Protein 3SQF (pdb70)

Radius of gyration: 16.83 Å; Cα contacts (8 Å, |Δi|>4): 414; chains: 2; bounding box: 29×46×34 Å

Sequence (189 aa):
KPSLTLWLDDKMFTGLINTGADVTIIKLEDWPPNWPITDTLTNLRGIGQSNNPKQSSKYLTWRDKENNSGLIKPFVIPNLPVNLWGRDLLSQMKIKPSLTLWLDDKMFTGLINTGADVTIIKLEDWPPNWPITDTLTNLRGIGQSNNPKQSSKYLTWRDKENNSGLIKPFVIPNLPVNLWGRDLLSQMK

Secondary structure (DSSP, 8-state):
--EEEEEETTEEEEEEE-TT-SS-EEEGGGS-TTS-EEE-----TT--GGG--EEESS-EEEE-TT--EEEE--EEETT-SS-EE-HHHHTTS--/--EEEEEETTEEEEEEE-TT-SS-EEEGGGS-TTS-EEE-----TT--GGG--EEESSPEEEE-TT--EEEE--EEETT-SSEEE-HHHHTT--

Foldseek 3Di:
DQKFWKDWAHRIFMFGEAAVFAAWEDEQVPDPPPFDWAFDPDDGPPDDCVQRKIKGPDWTWIAHPVRQIDTHIHIYTYPDPGIYDYCPPVVSDDD/DQKFWKDWAHRIFMFGEDAVFAAWEAEQVPDDVPQDWAFDPDDGPPDDCVQRKIKGPDWTWIAHPVRQIDTHIHIYTYPDPGTYHYCSPVVSDD

Structure (mmCIF, N/CA/C/O backbone):
data_3SQF
#
_entry.id   3SQF
#
_cell.length_a   26.76
_cell.length_b   86.62
_cell.length_c   39.31
_cell.angle_alpha   90.0
_cell.angle_beta   104.6
_cell.angle_gamma   90.0
#
_symmetry.space_group_name_H-M   'P 1 21 1'
#
loop_
_entity.id
_entity.type
_entity.pdbx_description
1 polymer Protease
2 water water
#
loop_
_atom_site.group_PDB
_atom_site.id
_atom_site.type_symbol
_atom_site.label_atom_id
_atom_site.label_alt_id
_atom_site.label_comp_id
_atom_site.label_asym_id
_atom_site.label_entity_id
_atom_site.label_seq_id
_atom_site.pdbx_PDB_ins_code
_atom_site.Cartn_x
_atom_site.Cartn_y
_atom_site.Cartn_z
_atom_site.occupancy
_atom_site.B_iso_or_equiv
_atom_site.auth_seq_id
_atom_site.auth_comp_id
_atom_site.auth_asym_id
_atom_site.auth_atom_id
_atom_site.pdbx_PDB_model_num
ATOM 1 N N . LYS A 1 9 ? 3.433 26.758 27.343 1.00 97.85 9 LYS A N 1
ATOM 2 C CA . LYS A 1 9 ? 4.282 26.672 26.161 1.00 101.98 9 LYS A CA 1
ATOM 3 C C . LYS A 1 9 ? 3.424 26.822 24.915 1.00 100.17 9 LYS A C 1
ATOM 4 O O . LYS A 1 9 ? 2.220 26.577 24.958 1.00 103.52 9 LYS A O 1
ATOM 10 N N . PRO A 1 10 ? 4.044 27.240 23.799 1.00 60.09 10 PRO A N 1
ATOM 11 C CA . PRO A 1 10 ? 3.381 27.486 22.502 1.00 47.48 10 PRO A CA 1
ATOM 12 C C . PRO A 1 10 ? 3.364 26.282 21.513 1.00 45.22 10 PRO A C 1
ATOM 13 O O . PRO A 1 10 ? 2.583 26.302 20.530 1.00 33.47 10 PRO A O 1
ATOM 17 N N . SER A 1 11 ? 4.206 25.280 21.779 1.00 32.20 11 SER A N 1
ATOM 18 C CA . SER A 1 11 ? 4.417 24.174 20.838 1.00 34.12 11 SER A CA 1
ATOM 19 C C . SER A 1 11 ? 4.183 22.829 21.536 1.00 27.21 11 SER A C 1
ATOM 20 O O . SER A 1 11 ? 4.221 22.738 22.773 1.00 27.09 11 SER A O 1
ATOM 23 N N . LEU A 1 12 ? 3.959 21.806 20.723 1.00 23.38 12 LEU A N 1
ATOM 24 C CA . LEU A 1 12 ? 3.522 20.507 21.207 1.00 23.30 12 LEU A CA 1
ATOM 25 C C . LEU A 1 12 ? 4.141 19.472 20.283 1.00 18.02 12 LEU A C 1
ATOM 26 O O . LEU A 1 12 ? 4.124 19.657 19.063 1.00 18.03 12 LEU A O 1
ATOM 31 N N . THR A 1 13 ? 4.718 18.427 20.859 1.00 17.35 13 THR A N 1
ATOM 32 C CA . THR A 1 13 ? 5.302 17.346 20.033 1.00 15.14 13 THR A CA 1
ATOM 33 C C . THR A 1 13 ? 4.462 16.095 20.270 1.00 17.39 13 THR A C 1
ATOM 34 O O . THR A 1 13 ? 4.111 15.792 21.412 1.00 18.69 13 THR A O 1
ATOM 38 N N . LEU A 1 14 ? 4.114 15.399 19.189 1.00 12.86 14 LEU A N 1
ATOM 39 C CA . LEU A 1 14 ? 3.208 14.247 19.290 1.00 15.69 14 LEU A CA 1
ATOM 40 C C . LEU A 1 14 ? 3.668 13.246 18.281 1.00 15.55 14 LEU A C 1
ATOM 41 O O . LEU A 1 14 ? 4.453 13.576 17.404 1.00 15.80 14 LEU A O 1
ATOM 46 N N . TRP A 1 15 ? 3.074 12.052 18.318 1.00 12.08 15 TRP A N 1
ATOM 47 C CA . TRP A 1 15 ? 3.314 11.092 17.263 1.00 15.23 15 TRP A CA 1
ATOM 48 C C . TRP A 1 15 ? 2.079 11.084 16.371 1.00 15.60 15 TRP A C 1
ATOM 49 O O . TRP A 1 15 ? 0.993 11.049 16.896 1.00 14.10 15 TRP A O 1
ATOM 60 N N . LEU A 1 16 ? 2.238 11.081 15.037 1.00 12.94 16 LEU A N 1
ATOM 61 C CA . LEU A 1 16 ? 1.139 10.786 14.110 1.00 12.99 16 LEU A CA 1
ATOM 62 C C . LEU A 1 16 ? 1.598 9.453 13.422 1.00 11.15 16 LEU A C 1
ATOM 63 O O . LEU A 1 16 ? 2.737 9.342 12.918 1.00 11.58 16 LEU A O 1
ATOM 68 N N . ASP A 1 17 ? 0.752 8.434 13.565 1.00 11.77 17 ASP A N 1
ATOM 69 C CA . ASP A 1 17 ? 1.193 7.035 13.240 1.00 10.00 17 ASP A CA 1
ATOM 70 C C . ASP A 1 17 ? 2.629 6.842 13.810 1.00 10.13 17 ASP A C 1
ATOM 71 O O . ASP A 1 17 ? 2.874 7.061 15.010 1.00 12.16 17 ASP A O 1
ATOM 76 N N . ASP A 1 18 ? 3.560 6.442 12.957 1.00 10.98 18 ASP A N 1
ATOM 77 C CA . ASP A 1 18 ? 4.927 6.098 13.459 1.00 9.78 18 ASP A CA 1
ATOM 78 C C . ASP A 1 18 ? 6.003 7.194 13.246 1.00 12.14 18 ASP A C 1
ATOM 79 O O . ASP A 1 18 ? 7.165 6.899 13.129 1.00 12.91 18 ASP A O 1
ATOM 84 N N . LYS A 1 19 ? 5.581 8.467 13.303 1.00 12.05 19 LYS A N 1
ATOM 85 C CA . LYS A 1 19 ? 6.559 9.564 13.161 1.00 9.56 19 LYS A CA 1
ATOM 86 C C . LYS A 1 19 ? 6.260 10.659 14.166 1.00 16.72 19 LYS A C 1
ATOM 87 O O . LYS A 1 19 ? 5.103 10.938 14.447 1.00 12.65 19 LYS A O 1
ATOM 97 N N . MET A 1 20 ? 7.304 11.285 14.717 1.00 11.88 20 MET A N 1
ATOM 98 C CA . MET A 1 20 ? 7.100 12.391 15.653 1.00 15.90 20 MET A CA 1
ATOM 99 C C . MET A 1 20 ? 7.045 13.702 14.861 1.00 13.44 20 MET A C 1
ATOM 100 O O . MET A 1 20 ? 7.707 13.848 13.776 1.00 13.67 20 MET A O 1
ATOM 105 N N . PHE A 1 21 ? 6.170 14.616 15.348 1.00 12.87 21 PHE A N 1
ATOM 106 C CA . PHE A 1 21 ? 5.963 15.901 14.751 1.00 17.07 21 PHE A CA 1
ATOM 107 C C . PHE A 1 21 ? 5.919 16.950 15.841 1.00 18.62 21 PHE A C 1
ATOM 108 O O . PHE A 1 21 ? 5.391 16.706 16.938 1.00 17.56 21 PHE A O 1
ATOM 116 N N . THR A 1 22 ? 6.454 18.129 15.521 1.00 15.92 22 THR A N 1
ATOM 117 C CA . THR A 1 22 ? 6.300 19.279 16.446 1.00 19.62 22 THR A CA 1
ATOM 118 C C . THR A 1 22 ? 5.540 20.341 15.755 1.00 17.37 22 THR A C 1
ATOM 119 O O . THR A 1 22 ? 5.682 20.485 14.533 1.00 18.28 22 THR A O 1
ATOM 123 N N . GLY A 1 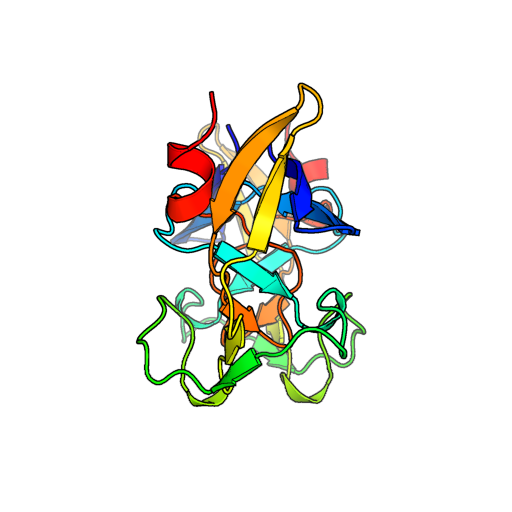23 ? 4.682 21.031 16.485 1.00 16.04 23 GLY A N 1
ATOM 124 C CA . GLY A 1 23 ? 3.857 22.080 15.843 1.00 14.18 23 GLY A CA 1
ATOM 125 C C . GLY A 1 23 ? 3.383 23.064 16.846 1.00 15.02 23 GLY A C 1
ATOM 126 O O . GLY A 1 23 ? 3.475 22.809 18.033 1.00 16.90 23 GLY A O 1
ATOM 127 N N . LEU A 1 24 ? 2.865 24.175 16.365 1.00 16.16 24 LEU A N 1
ATOM 128 C CA . LEU A 1 24 ? 2.312 25.193 17.257 1.00 20.90 24 LEU A CA 1
ATOM 129 C C . LEU A 1 24 ? 0.878 24.896 17.539 1.00 20.90 24 LEU A C 1
ATOM 130 O O . LEU A 1 24 ? 0.150 24.415 16.676 1.00 21.76 24 LEU A O 1
ATOM 135 N N . ILE A 1 25 ? 0.469 25.258 18.750 1.00 23.50 25 ILE A N 1
ATOM 136 C CA . ILE A 1 25 ? -0.891 25.086 19.175 1.00 16.42 25 ILE A CA 1
ATOM 137 C C . ILE A 1 25 ? -1.733 26.211 18.516 1.00 23.39 25 ILE A C 1
ATOM 138 O O . ILE A 1 25 ? -1.436 27.408 18.695 1.00 23.88 25 ILE A O 1
ATOM 143 N N . ASN A 1 26 ? -2.766 25.833 17.764 1.00 16.09 26 ASN A N 1
ATOM 144 C CA . ASN A 1 26 ? -3.517 26.774 16.896 1.00 17.50 26 ASN A CA 1
ATOM 145 C C . ASN A 1 26 ? -5.010 26.591 17.169 1.00 22.14 26 ASN A C 1
ATOM 146 O O . ASN A 1 26 ? -5.754 26.153 16.317 1.00 20.02 26 ASN A O 1
ATOM 151 N N . THR A 1 27 ? -5.424 26.892 18.405 1.00 25.44 27 THR A N 1
ATOM 152 C CA . THR A 1 27 ? -6.770 26.588 18.893 1.00 35.94 27 THR A CA 1
ATOM 153 C C . THR A 1 27 ? -7.879 27.386 18.172 1.00 31.99 27 THR A C 1
ATOM 154 O O . THR A 1 27 ? -9.056 27.047 18.266 1.00 30.85 27 THR A O 1
ATOM 158 N N . GLY A 1 28 ? -7.480 28.398 17.419 1.00 29.75 28 GLY A N 1
ATOM 159 C CA . GLY A 1 28 ? -8.403 29.189 16.613 1.00 27.54 28 GLY A CA 1
ATOM 160 C C . GLY A 1 28 ? -8.943 28.466 15.405 1.00 28.98 28 GLY A C 1
ATOM 161 O O . GLY A 1 28 ? -9.992 28.872 14.879 1.00 25.28 28 GLY A O 1
ATOM 162 N N . ALA A 1 29 ? -8.268 27.379 14.978 1.00 26.27 29 ALA A N 1
ATOM 163 C CA . ALA A 1 29 ? -8.610 26.666 13.757 1.00 24.49 29 ALA A CA 1
ATOM 164 C C . ALA A 1 29 ? -9.320 25.329 14.104 1.00 25.24 29 ALA A C 1
ATOM 165 O O . ALA A 1 29 ? -8.923 24.676 15.065 1.00 24.79 29 ALA A O 1
ATOM 167 N N . ASP A 1 30 ? -10.337 24.908 13.341 1.00 20.52 30 ASP A N 1
ATOM 168 C CA . ASP A 1 30 ? -10.954 23.600 13.636 1.00 23.44 30 ASP A CA 1
ATOM 169 C C . ASP A 1 30 ? -10.156 22.394 13.089 1.00 23.14 30 ASP A C 1
ATOM 170 O O . ASP A 1 30 ? -10.338 21.291 13.571 1.00 27.69 30 ASP A O 1
ATOM 175 N N . VAL A 1 31 ? -9.252 22.629 12.150 1.00 19.32 31 VAL A N 1
ATOM 176 C CA . VAL A 1 31 ? -8.485 21.544 11.524 1.00 20.24 31 VAL A CA 1
ATOM 177 C C . VAL A 1 31 ? -6.960 21.727 11.656 1.00 18.69 31 VAL A C 1
ATOM 178 O O . VAL A 1 31 ? -6.452 22.845 11.885 1.00 21.39 31 VAL A O 1
ATOM 182 N N . THR A 1 32 ? -6.249 20.607 11.621 1.00 18.05 32 THR A N 1
ATOM 183 C CA . THR A 1 32 ? -4.782 20.561 11.782 1.00 16.16 32 THR A CA 1
ATOM 184 C C . THR A 1 32 ? -4.111 20.605 10.425 1.00 18.06 32 THR A C 1
ATOM 185 O O . THR A 1 32 ? -4.680 20.086 9.465 1.00 18.78 32 THR A O 1
ATOM 189 N N . ILE A 1 33 ? -2.966 21.312 10.347 1.00 18.29 33 ILE A N 1
ATOM 190 C CA . ILE A 1 33 ? -2.178 21.463 9.132 1.00 25.06 33 ILE A CA 1
ATOM 191 C C . ILE A 1 33 ? -0.714 21.100 9.317 1.00 26.93 33 ILE A C 1
ATOM 192 O O . ILE A 1 33 ? 0.005 21.669 10.151 1.00 25.63 33 ILE A O 1
ATOM 197 N N . ILE A 1 34 ? -0.248 20.203 8.456 1.00 21.13 34 ILE A N 1
ATOM 198 C CA . ILE A 1 34 ? 1.128 19.753 8.472 1.00 26.30 34 ILE A CA 1
ATOM 199 C C . ILE A 1 34 ? 1.790 20.318 7.233 1.00 28.22 34 ILE A C 1
ATOM 200 O O . ILE A 1 34 ? 1.189 20.325 6.124 1.00 21.36 34 ILE A O 1
ATOM 205 N N . LYS A 1 35 ? 3.026 20.793 7.393 1.00 18.47 35 LYS A N 1
ATOM 206 C CA . LYS A 1 35 ? 3.709 21.348 6.247 1.00 24.17 35 LYS A CA 1
ATOM 207 C C . LYS A 1 35 ? 4.126 20.223 5.352 1.00 20.64 35 LYS A C 1
ATOM 208 O O . LYS A 1 35 ? 4.478 19.140 5.824 1.00 20.39 35 LYS A O 1
ATOM 214 N N . LEU A 1 36 ? 4.048 20.440 4.047 1.00 21.34 36 LEU A N 1
ATOM 215 C CA . LEU A 1 36 ? 4.411 19.382 3.097 1.00 29.77 36 LEU A CA 1
ATOM 216 C C . LEU A 1 36 ? 5.840 18.843 3.354 1.00 30.08 36 LEU A C 1
ATOM 217 O O . LEU A 1 36 ? 6.127 17.632 3.202 1.00 18.78 36 LEU A O 1
ATOM 222 N N . GLU A 1 37 ? 6.758 19.724 3.729 1.00 28.22 37 GLU A N 1
ATOM 223 C CA . GLU A 1 37 ? 8.128 19.302 3.961 1.00 29.35 37 GLU A CA 1
ATOM 224 C C . GLU A 1 37 ? 8.273 18.234 5.043 1.00 24.39 37 GLU A C 1
ATOM 225 O O . GLU A 1 37 ? 9.211 17.460 5.012 1.00 21.24 37 GLU A O 1
ATOM 231 N N . ASP A 1 38 ? 7.343 18.176 6.004 1.00 20.32 38 ASP A N 1
ATOM 232 C CA . ASP A 1 38 ? 7.426 17.196 7.058 1.00 18.30 38 ASP A CA 1
ATOM 233 C C . ASP A 1 38 ? 6.562 16.020 6.688 1.00 18.78 38 ASP A C 1
ATOM 234 O O . ASP A 1 38 ? 6.536 15.032 7.438 1.00 18.42 38 ASP A O 1
ATOM 239 N N . TRP A 1 39 ? 5.803 16.121 5.585 1.00 14.65 39 TRP A N 1
ATOM 240 C CA . TRP A 1 39 ? 4.870 14.995 5.331 1.00 13.75 39 TRP A CA 1
ATOM 241 C C . TRP A 1 39 ? 5.651 13.786 4.734 1.00 18.00 39 TRP A C 1
ATOM 242 O O . TRP A 1 39 ? 6.251 13.880 3.664 1.00 16.86 39 TRP A O 1
ATOM 253 N N . PRO A 1 40 ? 5.541 12.591 5.357 1.00 12.82 40 PRO A N 1
ATOM 254 C CA . PRO A 1 40 ? 6.276 11.480 4.723 1.00 14.38 40 PRO A CA 1
ATOM 255 C C . PRO A 1 40 ? 5.805 11.154 3.354 1.00 16.70 40 PRO A C 1
ATOM 256 O O . PRO A 1 40 ? 4.596 10.990 3.115 1.00 17.22 40 PRO A O 1
ATOM 260 N N . PRO A 1 41 ? 6.726 11.055 2.414 1.00 17.71 41 PRO A N 1
ATOM 261 C CA . PRO A 1 41 ? 6.261 10.946 1.017 1.00 22.18 41 PRO A CA 1
ATOM 262 C C . PRO A 1 41 ? 5.479 9.633 0.704 1.00 16.43 41 PRO A C 1
ATOM 263 O O . PRO A 1 41 ? 4.645 9.580 -0.195 1.00 22.71 41 PRO A O 1
ATOM 267 N N . ASN A 1 42 ? 5.718 8.596 1.484 1.00 14.71 42 ASN A N 1
ATOM 268 C CA . ASN A 1 42 ? 4.926 7.375 1.329 1.00 15.11 42 ASN A CA 1
ATOM 269 C C . ASN A 1 42 ? 3.546 7.390 1.913 1.00 17.32 42 ASN A C 1
ATOM 270 O O . ASN A 1 42 ? 2.879 6.359 1.862 1.00 19.83 42 ASN A O 1
ATOM 275 N N . TRP A 1 43 ? 3.131 8.484 2.567 1.00 16.32 43 TRP A N 1
ATOM 276 C CA . TRP A 1 43 ? 1.818 8.511 3.156 1.00 11.64 43 TRP A CA 1
ATOM 277 C C . TRP A 1 43 ? 0.845 9.134 2.168 1.00 16.79 43 TRP A C 1
ATOM 278 O O . TRP A 1 43 ? 1.124 10.223 1.632 1.00 16.43 43 TRP A O 1
ATOM 289 N N . PRO A 1 44 ? -0.311 8.489 1.973 1.00 12.96 44 PRO A N 1
ATOM 290 C CA . PRO A 1 44 ? -1.249 9.027 0.975 1.00 14.13 44 PRO A CA 1
ATOM 291 C C . PRO A 1 44 ? -1.918 10.371 1.364 1.00 14.44 44 PRO A C 1
ATOM 292 O O . PRO A 1 44 ? -2.360 10.582 2.525 1.00 13.80 44 PRO A O 1
ATOM 296 N N . ILE A 1 45 ? -1.953 11.275 0.382 1.00 15.26 45 ILE A N 1
ATOM 297 C CA . ILE A 1 45 ? -2.727 12.495 0.465 1.00 16.40 45 ILE A CA 1
ATOM 298 C C . ILE A 1 45 ? -3.610 12.612 -0.786 1.00 20.14 45 ILE A C 1
ATOM 299 O O . ILE A 1 45 ? -3.332 12.064 -1.858 1.00 23.88 45 ILE A O 1
ATOM 304 N N . THR A 1 46 ? -4.684 13.346 -0.638 1.00 14.46 46 THR A N 1
ATOM 305 C CA . THR A 1 46 ? -5.611 13.550 -1.730 1.00 22.25 46 THR A CA 1
ATOM 306 C C . THR A 1 46 ? -5.953 15.018 -1.847 1.00 29.34 46 THR A C 1
ATOM 307 O O . THR A 1 46 ? -6.170 15.669 -0.828 1.00 27.53 46 THR A O 1
ATOM 311 N N . ASP A 1 47 ? -6.080 15.516 -3.086 1.00 27.87 47 ASP A N 1
ATOM 312 C CA . ASP A 1 47 ? -6.420 16.932 -3.268 1.00 35.94 47 ASP A CA 1
ATOM 313 C C . ASP A 1 47 ? -7.757 17.147 -2.601 1.00 39.55 47 ASP A C 1
ATOM 314 O O . ASP A 1 47 ? -8.621 16.276 -2.656 1.00 33.46 47 ASP A O 1
ATOM 319 N N . THR A 1 48 ? -7.934 18.298 -1.953 1.00 32.02 48 THR A N 1
ATOM 320 C CA . THR A 1 48 ? -9.165 18.559 -1.249 1.00 37.32 48 THR A CA 1
ATOM 321 C C . THR A 1 48 ? -9.844 19.803 -1.836 1.00 45.18 48 THR A C 1
ATOM 322 O O . THR A 1 48 ? -9.184 20.779 -2.237 1.00 44.64 48 THR A O 1
ATOM 326 N N . LEU A 1 49 ? -11.163 19.743 -1.907 1.00 44.64 49 LEU A N 1
ATOM 327 C CA . LEU A 1 49 ? -11.935 20.896 -2.328 1.00 53.24 49 LEU A CA 1
ATOM 328 C C . LEU A 1 49 ? -12.436 21.621 -1.090 1.00 49.13 49 LEU A C 1
ATOM 329 O O . LEU A 1 49 ? -13.034 22.681 -1.198 1.00 45.84 49 LEU A O 1
ATOM 334 N N . THR A 1 50 ? -12.190 21.030 0.081 1.00 47.50 50 THR A N 1
ATOM 335 C CA . THR A 1 50 ? -12.514 21.677 1.352 1.00 42.14 50 THR A CA 1
ATOM 336 C C . THR A 1 50 ? -12.017 23.143 1.373 1.00 39.28 50 THR A C 1
ATOM 337 O O . THR A 1 50 ? -10.918 23.469 0.914 1.00 37.83 50 THR A O 1
ATOM 341 N N . ASN A 1 51 ? -12.837 24.028 1.913 1.00 36.61 51 ASN A N 1
ATOM 342 C CA . ASN A 1 51 ? -12.453 25.426 1.977 1.00 39.13 51 ASN A CA 1
ATOM 343 C C . ASN A 1 51 ? -11.790 25.679 3.296 1.00 35.16 51 ASN A C 1
ATOM 344 O O . ASN A 1 51 ? -12.482 25.809 4.297 1.00 32.94 51 ASN A O 1
ATOM 349 N N . LEU A 1 52 ? -10.460 25.751 3.292 1.00 37.40 52 LEU A N 1
ATOM 350 C CA . LEU A 1 52 ? -9.687 25.966 4.511 1.00 32.73 52 LEU A CA 1
ATOM 351 C C . LEU A 1 52 ? -9.644 27.444 4.772 1.00 37.18 52 LEU A C 1
ATOM 352 O O . LEU A 1 52 ? -9.615 28.229 3.824 1.00 37.05 52 LEU A O 1
ATOM 357 N N . ARG A 1 53 ? -9.638 27.821 6.036 1.00 33.04 53 ARG A N 1
ATOM 358 C CA . ARG A 1 53 ? -9.523 29.224 6.378 1.00 41.43 53 ARG A CA 1
ATOM 359 C C . ARG A 1 53 ? -8.140 29.724 5.949 1.00 40.37 53 ARG A C 1
ATOM 360 O O . ARG A 1 53 ? -7.114 29.091 6.279 1.00 33.74 53 ARG A O 1
ATOM 368 N N . GLY A 1 54 ? -8.121 30.825 5.185 1.00 31.43 54 GLY A N 1
ATOM 369 C CA . GLY A 1 54 ? -6.888 31.509 4.818 1.00 36.30 54 GLY A CA 1
ATOM 370 C C . GLY A 1 54 ? -6.052 30.817 3.745 1.00 37.94 54 GLY A C 1
ATOM 371 O O . GLY A 1 54 ? -4.952 31.259 3.410 1.00 39.05 54 GLY A O 1
ATOM 372 N N . ILE A 1 55 ? -6.582 29.735 3.191 1.00 31.93 55 ILE A N 1
ATOM 373 C CA . ILE A 1 55 ? -5.828 28.933 2.186 1.00 43.52 55 ILE A CA 1
ATOM 374 C C . ILE A 1 55 ? -6.630 28.848 0.879 1.00 52.04 55 ILE A C 1
ATOM 375 O O . ILE A 1 55 ? -7.809 28.510 0.888 1.00 47.95 55 ILE A O 1
ATOM 380 N N . GLY A 1 56 ? -5.987 29.193 -0.234 1.00 56.30 56 GLY A N 1
ATOM 381 C CA . GLY A 1 56 ? -6.683 29.347 -1.497 1.00 48.42 56 GLY A CA 1
ATOM 382 C C . GLY A 1 56 ? -6.568 28.078 -2.311 1.00 47.47 56 GLY A C 1
ATOM 383 O O . GLY A 1 56 ? -5.715 27.255 -2.021 1.00 42.49 56 GLY A O 1
ATOM 384 N N . GLN A 1 57 ? -7.422 27.920 -3.318 1.00 55.16 57 GLN A N 1
ATOM 385 C CA . GLN A 1 57 ? -7.427 26.706 -4.108 1.00 62.77 57 GLN A CA 1
ATOM 386 C C . GLN A 1 57 ? -6.102 26.553 -4.862 1.00 56.30 57 GLN A C 1
ATOM 387 O O . GLN A 1 57 ? -5.652 25.440 -5.111 1.00 61.95 57 GLN A O 1
ATOM 393 N N . SER A 1 58 ? -5.470 27.680 -5.171 1.00 44.88 58 SER A N 1
ATOM 394 C CA . SER A 1 58 ? -4.186 27.753 -5.879 1.00 53.86 58 SER A CA 1
ATOM 395 C C . SER A 1 58 ? -2.955 27.287 -5.079 1.00 46.94 58 SER A C 1
ATOM 396 O O . SER A 1 58 ? -1.869 27.100 -5.638 1.00 47.00 58 SER A O 1
ATOM 399 N N . ASN A 1 59 ? -3.118 27.141 -3.770 1.00 44.70 59 ASN A N 1
ATOM 400 C CA . ASN A 1 59 ? -2.104 26.535 -2.916 1.00 52.54 59 ASN A CA 1
ATOM 401 C C . ASN A 1 59 ? -2.169 25.002 -3.097 1.00 63.84 59 ASN A C 1
ATOM 402 O O . ASN A 1 59 ? -1.351 24.254 -2.552 1.00 69.83 59 ASN A O 1
ATOM 407 N N . ASN A 1 60 ? -3.195 24.574 -3.827 1.00 46.46 60 ASN A N 1
ATOM 408 C CA . ASN A 1 60 ? -3.502 23.142 -3.971 1.00 49.49 60 ASN A CA 1
ATOM 409 C C . ASN A 1 60 ? -3.352 22.416 -2.640 1.00 38.60 60 ASN A C 1
ATOM 410 O O . ASN A 1 60 ? -2.436 21.610 -2.476 1.00 33.96 60 ASN A O 1
ATOM 415 N N . PRO A 1 61 ? -4.245 22.687 -1.689 1.00 35.21 61 PRO A N 1
ATOM 416 C CA . PRO A 1 61 ? -4.172 21.964 -0.408 1.00 32.28 61 PRO A CA 1
ATOM 417 C C . PRO A 1 61 ? -4.561 20.511 -0.588 1.00 28.80 61 PRO A C 1
ATOM 418 O O . PRO A 1 61 ? -5.287 20.149 -1.557 1.00 25.58 61 PRO A O 1
ATOM 422 N N . LYS A 1 62 ? -3.989 19.671 0.253 1.00 25.22 62 LYS A N 1
ATOM 423 C CA . LYS A 1 62 ? -4.289 18.283 0.218 1.00 18.12 62 LYS A CA 1
ATOM 424 C C . LYS A 1 62 ? -4.751 17.875 1.569 1.00 20.87 62 LYS A C 1
ATOM 425 O O . LYS A 1 62 ? -4.588 18.628 2.509 1.00 18.11 62 LYS A O 1
ATOM 431 N N . GLN A 1 63 ? -5.344 16.689 1.690 1.00 19.76 63 GLN A N 1
ATOM 432 C CA . GLN A 1 63 ? -5.680 16.213 3.024 1.00 20.04 63 GLN A CA 1
ATOM 433 C C . GLN A 1 63 ? -5.110 14.797 3.122 1.00 15.57 63 GLN A C 1
ATOM 434 O O . GLN A 1 63 ? -5.095 14.077 2.122 1.00 17.00 63 GLN A O 1
ATOM 440 N N . SER A 1 64 ? -4.651 14.413 4.300 1.00 13.62 64 SER A N 1
ATOM 441 C CA . SER A 1 64 ? -4.324 13.004 4.520 1.00 16.57 64 SER A CA 1
ATOM 442 C C . SER A 1 64 ? -5.508 12.148 4.029 1.00 14.63 64 SER A C 1
ATOM 443 O O . SER A 1 64 ? -6.692 12.395 4.353 1.00 15.99 64 SER A O 1
ATOM 446 N N . SER A 1 65 ? -5.196 11.124 3.258 1.00 13.49 65 SER A N 1
ATOM 447 C CA . SER A 1 65 ? -6.224 10.223 2.733 1.00 17.35 65 SER A CA 1
ATOM 448 C C . SER A 1 65 ? -6.894 9.393 3.842 1.00 18.11 65 SER A C 1
ATOM 449 O O . SER A 1 65 ? -8.084 9.010 3.737 1.00 21.14 65 SER A O 1
ATOM 452 N N . LYS A 1 66 ? -6.126 9.085 4.873 1.00 17.49 66 LYS A N 1
ATOM 453 C CA . LYS A 1 66 ? -6.621 8.298 5.965 1.00 15.74 66 LYS A CA 1
ATOM 454 C C . LYS A 1 66 ? -6.530 9.037 7.242 1.00 14.12 66 LYS A C 1
ATOM 455 O O . LYS A 1 66 ? -5.716 9.976 7.394 1.00 16.79 66 LYS A O 1
ATOM 461 N N . TYR A 1 67 ? -7.265 8.548 8.248 1.00 15.92 67 TYR A N 1
ATOM 462 C CA . TYR A 1 67 ? -7.042 9.071 9.594 1.00 15.47 67 TYR A CA 1
ATOM 463 C C . TYR A 1 67 ? -5.701 8.546 10.090 1.00 17.06 67 TYR A C 1
ATOM 464 O O . TYR A 1 67 ? -5.319 7.400 9.781 1.00 16.82 67 TYR A O 1
ATOM 473 N N . LEU A 1 68 ? -5.000 9.370 10.831 1.00 16.17 68 LEU A N 1
ATOM 474 C CA . LEU A 1 68 ? -3.735 8.997 11.435 1.00 13.06 68 LEU A CA 1
ATOM 475 C C . LEU A 1 68 ? -4.000 8.864 12.931 1.00 11.20 68 LEU A C 1
ATOM 476 O O . LEU A 1 68 ? -4.799 9.583 13.462 1.00 12.79 68 LEU A O 1
ATOM 481 N N . THR A 1 69 ? -3.315 7.927 13.575 1.00 13.97 69 THR A N 1
ATOM 482 C CA . THR A 1 69 ? -3.399 7.777 15.004 1.00 12.37 69 THR A CA 1
ATOM 483 C C . THR A 1 69 ? -2.542 8.841 15.596 1.00 16.44 69 THR A C 1
ATOM 484 O O . THR A 1 69 ? -1.376 8.945 15.201 1.00 17.88 69 THR A O 1
ATOM 488 N N . TRP A 1 70 ? -3.026 9.631 16.538 1.00 12.52 70 TRP A N 1
ATOM 489 C CA . TRP A 1 70 ? -2.066 10.514 17.261 1.00 13.22 70 TRP A CA 1
ATOM 490 C C . TRP A 1 70 ? -1.818 9.858 18.612 1.00 11.65 70 TRP A C 1
ATOM 491 O O . TRP A 1 70 ? -2.700 9.227 19.142 1.00 14.24 70 TRP A O 1
ATOM 502 N N . ARG A 1 71 ? -0.609 10.034 19.147 1.00 11.58 71 ARG A N 1
ATOM 503 C CA . ARG A 1 71 ? -0.313 9.683 20.537 1.00 11.89 71 ARG A CA 1
ATOM 504 C C . ARG A 1 71 ? 0.469 10.851 21.157 1.00 12.36 71 ARG A C 1
ATOM 505 O O . ARG A 1 71 ? 1.232 11.528 20.496 1.00 13.27 71 ARG A O 1
ATOM 513 N N . ASP A 1 72 ? 0.264 11.036 22.446 1.00 14.44 72 ASP A N 1
ATOM 514 C CA . ASP A 1 72 ? 1.144 11.926 23.161 1.00 19.08 72 ASP A CA 1
ATOM 515 C C . ASP A 1 72 ? 2.122 11.073 24.001 1.00 17.91 72 ASP A C 1
ATOM 516 O O . ASP A 1 72 ? 2.094 9.842 24.001 1.00 16.88 72 ASP A O 1
ATOM 521 N N . LYS A 1 73 ? 2.990 11.766 24.755 1.00 16.94 73 LYS A N 1
ATOM 522 C CA . LYS A 1 73 ? 3.994 11.093 25.535 1.00 15.45 73 LYS A CA 1
ATOM 523 C C . LYS A 1 73 ? 3.457 10.255 26.718 1.00 15.38 73 LYS A C 1
ATOM 524 O O . LYS A 1 73 ? 4.202 9.524 27.338 1.00 18.85 73 LYS A O 1
ATOM 530 N N . GLU A 1 74 ? 2.169 10.411 27.043 1.00 16.71 74 GLU A N 1
ATOM 531 C CA . GLU A 1 74 ? 1.518 9.567 28.057 1.00 16.26 74 GLU A CA 1
ATOM 532 C C . GLU A 1 74 ? 0.766 8.387 27.444 1.00 15.47 74 GLU A C 1
ATOM 533 O O . GLU A 1 74 ? 0.070 7.678 28.137 1.00 16.18 74 GLU A O 1
ATOM 539 N N . ASN A 1 75 ? 0.919 8.225 26.144 1.00 13.51 75 ASN A N 1
ATOM 540 C CA . ASN A 1 75 ? 0.193 7.221 25.361 1.00 13.10 75 ASN A CA 1
ATOM 541 C C . ASN A 1 75 ? -1.288 7.416 25.329 1.00 16.31 75 ASN A C 1
ATOM 542 O O . ASN A 1 75 ? -2.042 6.446 25.123 1.00 17.17 75 ASN A O 1
ATOM 547 N N . ASN A 1 76 ? -1.743 8.636 25.541 1.00 10.72 76 ASN A N 1
ATOM 548 C CA . ASN A 1 76 ? -3.136 8.970 25.229 1.00 9.41 76 ASN A CA 1
ATOM 549 C C . ASN A 1 76 ? -3.164 8.982 23.697 1.00 11.30 76 ASN A C 1
ATOM 550 O O . ASN A 1 76 ? -2.137 9.220 23.056 1.00 13.49 76 ASN A O 1
ATOM 555 N N . SER A 1 77 ? -4.329 8.697 23.129 1.00 11.72 77 SER A N 1
ATOM 556 C CA . SER A 1 77 ? -4.392 8.506 21.695 1.00 10.81 77 SER A CA 1
ATOM 557 C C . SER A 1 77 ? -5.765 8.868 21.111 1.00 11.68 77 SER A C 1
ATOM 558 O O . SER A 1 77 ? -6.787 8.900 21.810 1.00 14.05 77 SER A O 1
ATOM 561 N N . GLY A 1 78 ? -5.773 9.097 19.810 1.00 13.22 78 GLY A N 1
ATOM 562 C CA . GLY A 1 78 ? -6.993 9.446 19.119 1.00 12.80 78 GLY A CA 1
ATOM 563 C C . GLY A 1 78 ? -6.691 9.366 17.630 1.00 12.96 78 GLY A C 1
ATOM 564 O O . GLY A 1 78 ? -5.695 8.747 17.214 1.00 13.32 78 GLY A O 1
ATOM 565 N N . LEU A 1 79 ? -7.527 10.030 16.825 1.00 12.87 79 LEU A N 1
ATOM 566 C CA . LEU A 1 79 ? -7.379 9.958 15.381 1.00 10.96 79 LEU A CA 1
ATOM 567 C C . LEU A 1 79 ? -7.551 11.383 14.781 1.00 13.39 79 LEU A C 1
ATOM 568 O O . LEU A 1 79 ? -8.486 12.088 15.162 1.00 16.94 79 LEU A O 1
ATOM 573 N N . ILE A 1 80 ? -6.714 11.760 13.811 1.00 15.55 80 ILE A N 1
ATOM 574 C CA . ILE A 1 80 ? -6.969 13.007 13.127 1.00 17.13 80 ILE A CA 1
ATOM 575 C C . ILE A 1 80 ? -6.673 12.847 11.674 1.00 17.89 80 ILE A C 1
ATOM 576 O O . ILE A 1 80 ? -5.942 11.922 11.290 1.00 16.93 80 ILE A O 1
ATOM 581 N N . LYS A 1 81 ? -7.282 13.694 10.844 1.00 19.06 81 LYS A N 1
ATOM 582 C CA . LYS A 1 81 ? -7.027 13.573 9.404 1.00 16.23 81 LYS A CA 1
ATOM 583 C C . LYS A 1 81 ? -6.575 14.956 8.942 1.00 13.21 81 LYS A C 1
ATOM 584 O O . LYS A 1 81 ? -7.393 15.746 8.559 1.00 15.89 81 LYS A O 1
ATOM 590 N N . PRO A 1 82 ? -5.268 15.246 9.052 1.00 15.52 82 PRO A N 1
ATOM 591 C CA . PRO A 1 82 ? -4.797 16.626 8.870 1.00 14.24 82 PRO A CA 1
ATOM 592 C C . PRO A 1 82 ? -4.714 17.045 7.413 1.00 20.90 82 PRO A C 1
ATOM 593 O O . PRO A 1 82 ? -4.613 16.201 6.536 1.00 15.76 82 PRO A O 1
ATOM 597 N N . PHE A 1 83 ? -4.731 18.351 7.165 1.00 17.36 83 PHE A N 1
ATOM 598 C CA . PHE A 1 83 ? -4.457 18.872 5.839 1.00 15.57 83 PHE A CA 1
ATOM 599 C C . PHE A 1 83 ? -2.944 19.015 5.733 1.00 12.44 83 PHE A C 1
ATOM 600 O O . PHE A 1 83 ? -2.242 19.115 6.734 1.00 14.13 83 PHE A O 1
ATOM 608 N N . VAL A 1 84 ? -2.460 19.082 4.512 1.00 16.27 84 VAL A N 1
ATOM 609 C CA . VAL A 1 84 ? -1.027 19.106 4.259 1.00 16.68 84 VAL A CA 1
ATOM 610 C C . VAL A 1 84 ? -0.774 20.161 3.208 1.00 24.58 84 VAL A C 1
ATOM 611 O O . VAL A 1 84 ? -1.376 20.074 2.135 1.00 23.72 84 VAL A O 1
ATOM 615 N N . ILE A 1 85 ? 0.044 21.174 3.486 1.00 26.93 85 ILE A N 1
ATOM 616 C CA . ILE A 1 85 ? 0.234 22.255 2.484 1.00 30.15 85 ILE A CA 1
ATOM 617 C C . ILE A 1 85 ? 1.677 22.708 2.282 1.00 26.01 85 ILE A C 1
ATOM 618 O O . ILE A 1 85 ? 2.476 22.653 3.199 1.00 22.74 85 ILE A O 1
ATOM 623 N N . PRO A 1 86 ? 2.047 23.070 1.030 1.00 25.27 86 PRO A N 1
ATOM 624 C CA . PRO A 1 86 ? 3.383 23.565 0.713 1.00 41.25 86 PRO A CA 1
ATOM 625 C C . PRO A 1 86 ? 3.600 24.937 1.300 1.00 34.61 86 PRO A C 1
ATOM 626 O O . PRO A 1 86 ? 2.592 25.573 1.525 1.00 32.64 86 PRO A O 1
ATOM 630 N N . ASN A 1 87 ? 4.850 25.362 1.531 1.00 33.10 87 ASN A N 1
ATOM 631 C CA . ASN A 1 87 ? 5.184 26.706 1.953 1.00 37.59 87 ASN A CA 1
ATOM 632 C C . ASN A 1 87 ? 4.594 27.080 3.276 1.00 36.96 87 ASN A C 1
ATOM 633 O O . ASN A 1 87 ? 4.472 28.266 3.594 1.00 34.58 87 ASN A O 1
ATOM 638 N N . LEU A 1 88 ? 4.195 26.083 4.057 1.00 40.54 88 LEU A N 1
ATOM 639 C CA . LEU A 1 88 ? 3.809 26.362 5.423 1.00 33.51 88 LEU A CA 1
ATOM 640 C C . LEU A 1 88 ? 5.087 26.310 6.289 1.00 37.51 88 LEU A C 1
ATOM 641 O O . LEU A 1 88 ? 5.811 25.318 6.329 1.00 40.05 88 LEU A O 1
ATOM 646 N N . PRO A 1 89 ? 5.366 27.383 7.019 1.00 31.92 89 PRO A N 1
ATOM 647 C CA . PRO A 1 89 ? 6.601 27.374 7.814 1.00 29.32 89 PRO A CA 1
ATOM 648 C C . PRO A 1 89 ? 6.583 26.549 9.119 1.00 33.65 89 PRO A C 1
ATOM 649 O O . PRO A 1 89 ? 7.651 26.168 9.560 1.00 41.64 89 PRO A O 1
ATOM 653 N N . VAL A 1 90 ? 5.425 26.226 9.705 1.00 33.81 90 VAL A N 1
ATOM 654 C CA . VAL A 1 90 ? 5.387 25.359 10.903 1.00 32.78 90 VAL A CA 1
ATOM 655 C C . VAL A 1 90 ? 4.136 24.497 10.812 1.00 23.24 90 VAL A C 1
ATOM 656 O O . VAL A 1 90 ? 3.167 24.828 10.109 1.00 23.49 90 VAL A O 1
ATOM 660 N N . ASN A 1 91 ? 4.148 23.379 11.528 1.00 25.40 91 ASN A N 1
ATOM 661 C CA . ASN A 1 91 ? 2.921 22.566 11.691 1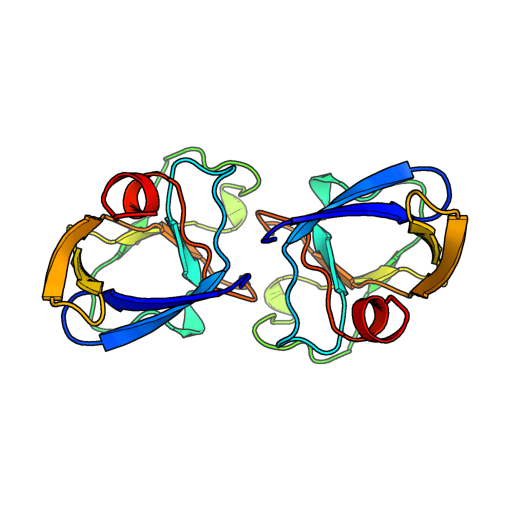.00 24.11 91 ASN A CA 1
ATOM 662 C C . ASN A 1 91 ? 2.044 23.257 12.714 1.00 20.18 91 ASN A C 1
ATOM 663 O O . ASN A 1 91 ? 2.568 23.937 13.598 1.00 20.38 91 ASN A O 1
ATOM 668 N N . LEU A 1 92 ? 0.738 23.168 12.512 1.00 19.21 92 LEU A N 1
ATOM 669 C CA . LEU A 1 92 ? -0.259 23.902 13.266 1.00 20.85 92 LEU A CA 1
ATOM 670 C C . LEU A 1 92 ? -1.322 22.908 13.779 1.00 20.21 92 LEU A C 1
ATOM 671 O O . LEU A 1 92 ? -2.095 22.396 12.982 1.00 17.96 92 LEU A O 1
ATOM 676 N N . TRP A 1 93 ? -1.358 22.648 15.082 1.00 18.41 93 TRP A N 1
ATOM 677 C CA . TRP A 1 93 ? -2.387 21.749 15.663 1.00 17.93 93 TRP A CA 1
ATOM 678 C C . TRP A 1 93 ? -3.665 22.491 15.890 1.00 18.45 93 TRP A C 1
ATOM 679 O O . TRP A 1 93 ? -3.669 23.496 16.602 1.00 18.95 93 TRP A O 1
ATOM 690 N N . GLY A 1 94 ? -4.753 21.990 15.323 1.00 13.07 94 GLY A N 1
ATOM 691 C CA . GLY A 1 94 ? -6.038 22.590 15.450 1.00 15.52 94 GLY A CA 1
ATOM 692 C C . GLY A 1 94 ? -6.944 21.926 16.447 1.00 19.81 94 GLY A C 1
ATOM 693 O O . GLY A 1 94 ? -6.540 20.990 17.122 1.00 17.83 94 GLY A O 1
ATOM 694 N N . ARG A 1 95 ? -8.184 22.368 16.518 1.00 18.69 95 ARG A N 1
ATOM 695 C CA . ARG A 1 95 ? -9.113 21.868 17.559 1.00 16.29 95 ARG A CA 1
ATOM 696 C C . ARG A 1 95 ? -9.515 20.448 17.330 1.00 18.84 95 ARG A C 1
ATOM 697 O O . ARG A 1 95 ? -9.888 19.752 18.286 1.00 19.17 95 ARG A O 1
ATOM 705 N N . ASP A 1 96 ? -9.444 20.010 16.076 1.00 18.74 96 ASP A N 1
ATOM 706 C CA . ASP A 1 96 ? -9.776 18.611 15.774 1.00 23.07 96 ASP A CA 1
ATOM 707 C C . ASP A 1 96 ? -8.879 17.732 16.652 1.00 19.01 9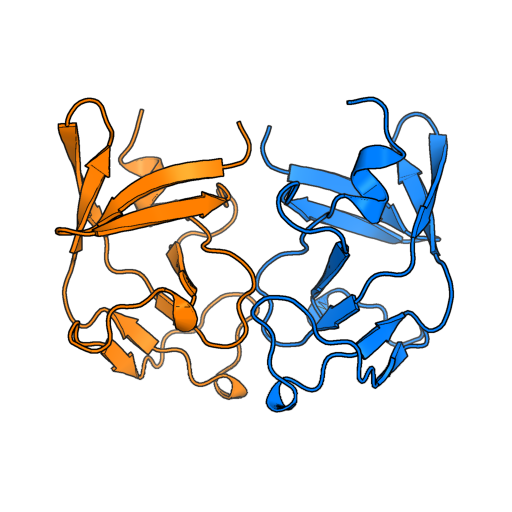6 ASP A C 1
ATOM 708 O O . ASP A 1 96 ? -9.378 16.802 17.301 1.00 19.70 96 ASP A O 1
ATOM 713 N N . LEU A 1 97 ? -7.592 18.087 16.747 1.00 15.32 97 LEU A N 1
ATOM 714 C CA . LEU A 1 97 ? -6.679 17.334 17.617 1.00 18.95 97 LEU A CA 1
ATOM 715 C C . LEU A 1 97 ? -6.807 17.753 19.075 1.00 22.72 97 LEU A C 1
ATOM 716 O O . LEU A 1 97 ? -6.969 16.901 19.947 1.00 18.89 97 LEU A O 1
ATOM 721 N N . LEU A 1 98 ? -6.755 19.073 19.343 1.00 18.40 98 LEU A N 1
ATOM 722 C CA . LEU A 1 98 ? -6.609 19.555 20.712 1.00 17.02 98 LEU A CA 1
ATOM 723 C C . LEU A 1 98 ? -7.805 19.215 21.576 1.00 17.64 98 LEU A C 1
ATOM 724 O O . LEU A 1 98 ? -7.669 19.026 22.797 1.00 19.91 98 LEU A O 1
ATOM 729 N N . SER A 1 99 ? -8.977 19.104 20.976 1.00 21.10 99 SER A N 1
ATOM 730 C CA . SER A 1 99 ? -10.149 18.798 21.776 1.00 20.87 99 SER A CA 1
ATOM 731 C C . SER A 1 99 ? -10.119 17.350 22.206 1.00 24.65 99 SER A C 1
ATOM 732 O O . SER A 1 99 ? -10.854 16.951 23.094 1.00 27.55 99 SER A O 1
ATOM 735 N N . GLN A 1 100 ? -9.291 16.544 21.568 1.00 16.29 100 GLN A N 1
ATOM 736 C CA . GLN A 1 100 ? -9.133 15.156 22.012 1.00 18.71 100 GLN A CA 1
ATOM 737 C C . GLN A 1 100 ? -8.123 14.942 23.189 1.00 15.89 100 GLN A C 1
ATOM 738 O O . GLN A 1 100 ? -8.042 13.807 23.697 1.00 20.36 100 GLN A O 1
ATOM 744 N N . MET A 1 101 ? -7.327 15.963 23.514 1.00 20.98 101 MET A N 1
ATOM 745 C CA . MET A 1 101 ? -6.215 15.853 24.470 1.00 30.35 101 MET A CA 1
ATOM 746 C C . MET A 1 101 ? -6.567 16.516 25.777 1.00 44.11 101 MET A C 1
ATOM 747 O O . MET A 1 101 ? -7.456 17.348 25.830 1.00 40.45 101 MET A O 1
ATOM 752 N N . LYS A 1 102 ? -5.857 16.155 26.835 1.00 67.80 102 LYS A N 1
ATOM 753 C CA . LYS A 1 102 ? -6.116 16.715 28.158 1.00 82.37 102 LYS A CA 1
ATOM 754 C C . LYS A 1 102 ? -5.328 17.996 28.380 1.00 88.85 102 LYS A C 1
ATOM 755 O O . LYS A 1 102 ? -4.163 17.982 28.789 1.00 83.67 102 LYS A O 1
ATOM 761 N N . ILE A 1 103 ? -5.994 19.104 28.094 1.00 90.19 103 ILE A N 1
ATOM 762 C CA . ILE A 1 103 ? -5.391 20.419 28.155 1.00 86.12 103 ILE A CA 1
ATOM 763 C C . ILE A 1 103 ? -6.480 21.381 28.589 1.00 84.53 103 ILE A C 1
ATOM 764 O O . ILE A 1 103 ? -7.630 21.240 28.173 1.00 76.64 103 ILE A O 1
ATOM 769 N N . LYS B 1 9 ? -1.010 31.791 26.307 1.00 72.83 9 LYS B N 1
ATOM 770 C CA . LYS B 1 9 ? 0.401 31.453 26.148 1.00 71.90 9 LYS B CA 1
ATOM 771 C C . LYS B 1 9 ? 0.756 31.246 24.671 1.00 66.04 9 LYS B C 1
ATOM 772 O O . LYS B 1 9 ? 1.847 31.640 24.257 1.00 55.60 9 LYS B O 1
ATOM 778 N N . PRO B 1 10 ? -0.170 30.658 23.866 1.00 66.43 10 PRO B N 1
ATOM 779 C CA . PRO B 1 10 ? 0.207 30.326 22.483 1.00 60.37 10 PRO B CA 1
ATOM 780 C C . PRO B 1 10 ? 0.163 31.517 21.477 1.00 36.01 10 PRO B C 1
ATOM 781 O O . PRO B 1 10 ? 0.910 31.469 20.475 1.00 28.11 10 PRO B O 1
ATOM 785 N N . SER B 1 11 ? -0.710 32.501 21.737 1.00 30.66 11 SER B N 1
ATOM 786 C CA . SER B 1 11 ? -0.937 33.625 20.825 1.00 25.98 11 SER B CA 1
ATOM 787 C C . SER B 1 11 ? -0.734 34.989 21.550 1.00 24.67 11 SER B C 1
ATOM 788 O O . SER B 1 11 ? -0.830 35.118 22.780 1.00 26.39 11 SER B O 1
ATOM 791 N N . LEU B 1 12 ? -0.482 35.982 20.733 1.00 19.28 12 LEU B N 1
ATOM 792 C CA . LEU B 1 12 ? -0.072 37.295 21.230 1.00 16.47 12 LEU B CA 1
ATOM 793 C C . LEU B 1 12 ? -0.672 38.334 20.313 1.00 17.03 12 LEU B C 1
ATOM 794 O O . LEU B 1 12 ? -0.649 38.130 19.092 1.00 16.88 12 LEU B O 1
ATOM 799 N N . THR B 1 13 ? -1.229 39.416 20.864 1.00 17.43 13 THR B N 1
ATOM 800 C CA . THR B 1 13 ? -1.818 40.475 20.015 1.00 13.94 13 THR B CA 1
ATOM 801 C C . THR B 1 13 ? -0.998 41.721 20.291 1.00 17.14 13 THR B C 1
ATOM 802 O O . THR B 1 13 ? -0.666 42.025 21.463 1.00 17.48 13 THR B O 1
ATOM 806 N N . LEU B 1 14 ? -0.622 42.384 19.203 1.00 14.18 14 LEU B N 1
ATOM 807 C CA . LEU B 1 14 ? 0.282 43.533 19.269 1.00 16.57 14 LEU B CA 1
ATOM 808 C C . LEU B 1 14 ? -0.147 44.544 18.261 1.00 14.42 14 LEU B C 1
ATOM 809 O O . LEU B 1 14 ? -0.955 44.245 17.391 1.00 14.24 14 LEU B O 1
ATOM 814 N N . TRP B 1 15 ? 0.420 45.760 18.348 1.00 10.82 15 TRP B N 1
ATOM 815 C CA . TRP B 1 15 ? 0.176 46.682 17.252 1.00 12.73 15 TRP B CA 1
ATOM 816 C C . TRP B 1 15 ? 1.390 46.730 16.368 1.00 14.15 15 TRP B C 1
ATOM 817 O O . TRP B 1 15 ? 2.459 46.826 16.880 1.00 13.62 15 TRP B O 1
ATOM 828 N N . LEU B 1 16 ? 1.206 46.750 15.035 1.00 12.29 16 LEU B N 1
ATOM 829 C CA . LEU B 1 16 ? 2.297 47.036 14.118 1.00 9.84 16 LEU B CA 1
ATOM 830 C C . LEU B 1 16 ? 1.851 48.354 13.449 1.00 12.26 16 LEU B C 1
ATOM 831 O O . LEU B 1 16 ? 0.745 48.427 12.916 1.00 10.58 16 LEU B O 1
ATOM 836 N N . ASP B 1 17 ? 2.697 49.377 13.554 1.00 13.18 17 ASP B N 1
ATOM 837 C CA . ASP B 1 17 ? 2.246 50.740 13.168 1.00 12.49 17 ASP B CA 1
ATOM 838 C C . ASP B 1 17 ? 0.824 50.939 13.763 1.00 11.08 17 ASP B C 1
ATOM 839 O O . ASP B 1 17 ? 0.636 50.738 14.933 1.00 13.92 17 ASP B O 1
ATOM 844 N N . ASP B 1 18 ? -0.146 51.333 12.951 1.00 11.17 18 ASP B N 1
ATOM 845 C CA . ASP B 1 18 ? -1.484 51.684 13.459 1.00 12.30 18 ASP B CA 1
ATOM 846 C C . ASP B 1 18 ? -2.532 50.594 13.212 1.00 12.60 18 ASP B C 1
ATOM 847 O O . ASP B 1 18 ? -3.724 50.851 13.121 1.00 13.31 18 ASP B O 1
ATOM 852 N N . LYS B 1 19 ? -2.105 49.344 13.271 1.00 10.87 19 LYS B N 1
ATOM 853 C CA . LYS B 1 19 ? -3.067 48.224 13.108 1.00 11.50 19 LYS B CA 1
ATOM 854 C C . LYS B 1 19 ? -2.788 47.142 14.137 1.00 15.15 19 LYS B C 1
ATOM 855 O O . LYS B 1 19 ? -1.663 46.849 14.404 1.00 13.16 19 LYS B O 1
ATOM 861 N N . MET B 1 20 ? -3.825 46.549 14.708 1.00 15.93 20 MET B N 1
ATOM 862 C CA . MET B 1 20 ? -3.586 45.396 15.605 1.00 14.88 20 MET B CA 1
ATOM 863 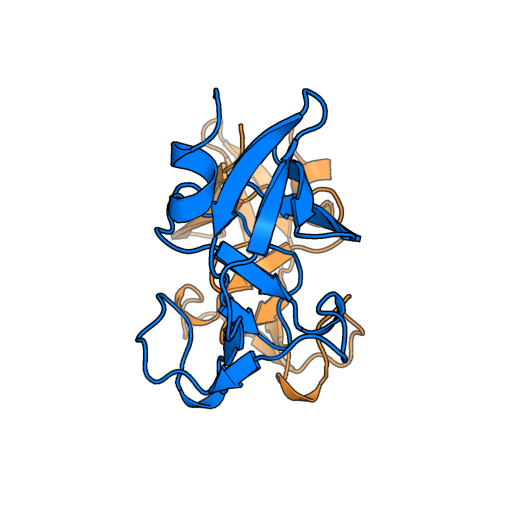C C . MET B 1 20 ? -3.514 44.096 14.838 1.00 15.32 20 MET B C 1
ATOM 864 O O . MET B 1 20 ? -4.244 43.897 13.839 1.00 15.12 20 MET B O 1
ATOM 869 N N . PHE B 1 21 ? -2.646 43.198 15.331 1.00 11.25 21 PHE B N 1
ATOM 870 C CA . PHE B 1 21 ? -2.475 41.866 14.718 1.00 13.37 21 PHE B CA 1
ATOM 871 C C . PHE B 1 21 ? -2.408 40.834 15.804 1.00 16.70 21 PHE B C 1
ATOM 872 O O . PHE B 1 21 ? -1.896 41.094 16.858 1.00 17.52 21 PHE B O 1
ATOM 880 N N . THR B 1 22 ? -2.919 39.647 15.510 1.00 16.38 22 THR B N 1
ATOM 881 C CA . THR B 1 22 ? -2.796 38.526 16.460 1.00 18.50 22 THR B CA 1
ATOM 882 C C . THR B 1 22 ? -2.034 37.444 15.760 1.00 19.82 22 THR B C 1
ATOM 883 O O . THR B 1 22 ? -2.191 37.262 14.538 1.00 22.53 22 THR B O 1
ATOM 887 N N . GLY B 1 23 ? -1.153 36.770 16.490 1.00 17.19 23 GLY B N 1
ATOM 888 C CA . GLY B 1 23 ? -0.355 35.729 15.855 1.00 10.66 23 GLY B CA 1
ATOM 889 C C . GLY B 1 23 ? 0.136 34.774 16.917 1.00 12.99 23 GLY B C 1
ATOM 890 O O . GLY B 1 23 ? -0.096 34.976 18.105 1.00 19.91 23 GLY B O 1
ATOM 891 N N . LEU B 1 24 ? 0.696 33.672 16.438 1.00 16.19 24 LEU B N 1
ATOM 892 C CA . LEU B 1 24 ? 1.237 32.636 17.288 1.00 17.14 24 LEU B CA 1
ATOM 893 C C . LEU B 1 24 ? 2.680 32.917 17.560 1.00 19.45 24 LEU B C 1
ATOM 894 O O . LEU B 1 24 ? 3.429 33.309 16.692 1.00 21.37 24 LEU B O 1
ATOM 899 N N . ILE B 1 25 ? 3.080 32.654 18.801 1.00 16.55 25 ILE B N 1
ATOM 900 C CA . ILE B 1 25 ? 4.474 32.719 19.187 1.00 16.71 25 ILE B CA 1
ATOM 901 C C . ILE B 1 25 ? 5.292 31.594 18.526 1.00 21.06 25 ILE B C 1
ATOM 902 O O . ILE B 1 25 ? 4.997 30.382 18.682 1.00 19.95 25 ILE B O 1
ATOM 907 N N . ASN B 1 26 ? 6.272 31.990 17.718 1.00 17.53 26 ASN B N 1
ATOM 908 C CA . ASN B 1 26 ? 7.080 31.028 16.933 1.00 23.04 26 ASN B CA 1
ATOM 909 C C . ASN B 1 26 ? 8.560 31.209 17.216 1.00 21.33 26 ASN B C 1
ATOM 910 O O . ASN B 1 26 ? 9.301 31.677 16.364 1.00 19.77 26 ASN B O 1
ATOM 915 N N . THR B 1 27 ? 8.992 30.890 18.434 1.00 24.80 27 THR B N 1
ATOM 916 C CA . THR B 1 27 ? 10.340 31.210 18.892 1.00 36.29 27 THR B CA 1
ATOM 917 C C . THR B 1 27 ? 11.400 30.447 18.138 1.00 33.22 27 THR B C 1
ATOM 918 O O . THR B 1 27 ? 12.579 30.768 18.221 1.00 27.94 27 THR B O 1
ATOM 922 N N . GLY B 1 28 ? 10.973 29.448 17.387 1.00 28.60 28 GLY B N 1
ATOM 923 C CA . GLY B 1 28 ? 11.887 28.650 16.633 1.00 33.34 28 GLY B CA 1
ATOM 924 C C . GLY B 1 28 ? 12.418 29.348 15.415 1.00 34.58 28 GLY B C 1
ATOM 925 O O . GLY B 1 28 ? 13.469 28.921 14.909 1.00 25.21 28 GLY B O 1
ATOM 926 N N . ALA B 1 29 ? 11.719 30.413 14.968 1.00 25.55 29 ALA B N 1
ATOM 927 C CA . ALA B 1 29 ? 12.039 31.130 13.733 1.00 22.92 29 ALA B CA 1
ATOM 928 C C . ALA B 1 29 ? 12.765 32.429 14.085 1.00 25.02 29 ALA B C 1
ATOM 929 O O . ALA B 1 29 ? 12.406 33.049 15.076 1.00 22.57 29 ALA B O 1
ATOM 931 N N . ASP B 1 30 ? 13.748 32.861 13.290 1.00 22.51 30 ASP B N 1
ATOM 932 C CA . ASP B 1 30 ? 14.435 34.121 13.648 1.00 28.01 30 ASP B CA 1
ATOM 933 C C . ASP B 1 30 ? 13.711 35.339 13.126 1.00 28.03 30 ASP B C 1
ATOM 934 O O . ASP B 1 30 ? 14.008 36.437 13.560 1.00 29.03 30 ASP B O 1
ATOM 939 N N . VAL B 1 31 ? 12.777 35.132 12.209 1.00 18.88 31 VAL B N 1
ATOM 940 C CA . VAL B 1 31 ? 12.000 36.201 11.590 1.00 22.38 31 VAL B CA 1
ATOM 941 C C . VAL B 1 31 ? 10.490 36.019 11.719 1.00 25.87 31 VAL B C 1
ATOM 942 O O . VAL B 1 31 ? 9.984 34.942 11.976 1.00 25.51 31 VAL B O 1
ATOM 946 N N . THR B 1 32 ? 9.778 37.126 11.595 1.00 23.37 32 THR B N 1
ATOM 947 C CA . THR B 1 32 ? 8.319 37.178 11.745 1.00 17.16 32 THR B CA 1
ATOM 948 C C . THR B 1 32 ? 7.644 37.121 10.392 1.00 20.31 32 THR B C 1
ATOM 949 O O . THR B 1 32 ? 8.165 37.683 9.429 1.00 17.30 32 THR B O 1
ATOM 953 N N . ILE B 1 33 ? 6.480 36.463 10.323 1.00 17.91 33 ILE B N 1
ATOM 954 C CA . ILE B 1 33 ? 5.716 36.305 9.088 1.00 17.85 33 ILE B CA 1
ATOM 955 C C . ILE B 1 33 ? 4.268 36.6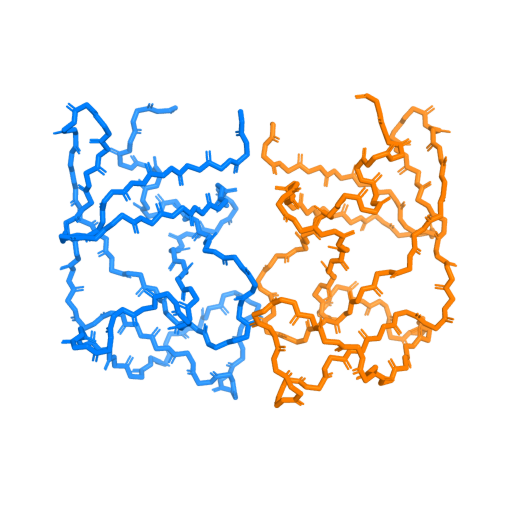94 9.278 1.00 22.34 33 ILE B C 1
ATOM 956 O O . ILE B 1 33 ? 3.585 36.204 10.167 1.00 21.61 33 ILE B O 1
ATOM 961 N N . ILE B 1 34 ? 3.783 37.564 8.394 1.00 20.49 34 ILE B N 1
ATOM 962 C CA . ILE B 1 34 ? 2.409 38.048 8.459 1.00 23.68 34 ILE B CA 1
ATOM 963 C C . ILE B 1 34 ? 1.708 37.521 7.226 1.00 20.40 34 ILE B C 1
ATOM 964 O O . ILE B 1 34 ? 2.301 37.522 6.136 1.00 19.94 34 ILE B O 1
ATOM 969 N N . LYS B 1 35 ? 0.476 37.055 7.400 1.00 17.03 35 LYS B N 1
ATOM 970 C CA . LYS B 1 35 ? -0.241 36.507 6.274 1.00 21.22 35 LYS B CA 1
ATOM 971 C C . LYS B 1 35 ? -0.668 37.616 5.350 1.00 23.03 35 LYS B C 1
ATOM 972 O O . LYS B 1 35 ? -1.078 38.711 5.770 1.00 20.70 35 LYS B O 1
ATOM 978 N N . LEU B 1 36 ? -0.521 37.384 4.072 1.00 22.17 36 LEU B N 1
ATOM 979 C CA . LEU B 1 36 ? -0.872 38.420 3.153 1.00 22.09 36 LEU B CA 1
ATOM 980 C C . LEU B 1 36 ? -2.307 38.933 3.370 1.00 27.38 36 LEU B C 1
ATOM 981 O O . LEU B 1 36 ? -2.57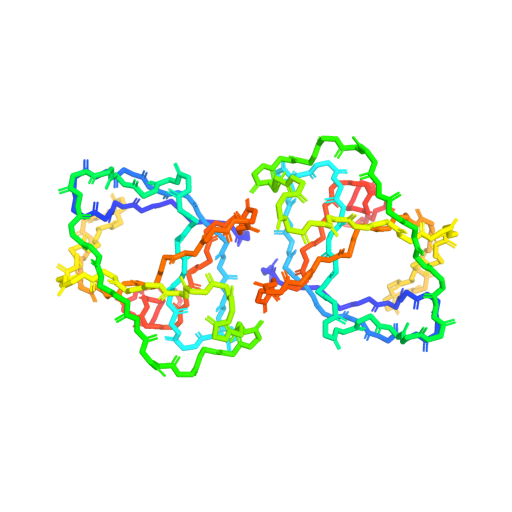5 40.129 3.199 1.00 19.77 36 LEU B O 1
ATOM 986 N N . GLU B 1 37 ? -3.236 38.044 3.737 1.00 21.03 37 GLU B N 1
ATOM 987 C CA . GLU B 1 37 ? -4.621 38.446 3.928 1.00 26.26 37 GLU B CA 1
ATOM 988 C C . GLU B 1 37 ? -4.737 39.558 4.961 1.00 23.47 37 GLU B C 1
ATOM 989 O O . GLU B 1 37 ? -5.646 40.372 4.879 1.00 24.45 37 GLU B O 1
ATOM 995 N N . ASP B 1 38 ? -3.805 39.601 5.921 1.00 20.70 38 ASP B N 1
ATOM 996 C CA . ASP B 1 38 ? -3.885 40.544 7.027 1.00 19.07 38 ASP B CA 1
ATOM 997 C C . ASP B 1 38 ? -3.010 41.776 6.698 1.00 18.22 38 ASP B C 1
ATOM 998 O O . ASP B 1 38 ? -2.980 42.719 7.485 1.00 20.75 38 ASP B O 1
ATOM 1003 N N . TRP B 1 39 ? -2.249 41.716 5.599 1.00 16.40 39 TRP B N 1
ATOM 1004 C CA . TRP B 1 39 ? -1.293 42.826 5.323 1.00 15.83 39 TRP B CA 1
ATOM 1005 C C . TRP B 1 39 ? -2.057 44.002 4.652 1.00 16.46 39 TRP B C 1
ATOM 1006 O O . TRP B 1 39 ? -2.728 43.833 3.619 1.00 18.65 39 TRP B O 1
ATOM 1017 N N . PRO B 1 40 ? -1.952 45.225 5.234 1.00 11.65 40 PRO B N 1
ATOM 1018 C CA . PRO B 1 40 ? -2.699 46.314 4.599 1.00 17.22 40 PRO B CA 1
ATOM 1019 C C . PRO B 1 40 ? -2.128 46.567 3.206 1.00 16.54 40 PRO B C 1
ATOM 1020 O O . PRO B 1 40 ? -0.934 46.761 3.085 1.00 15.70 40 PRO B O 1
ATOM 1024 N N . PRO B 1 41 ? -2.946 46.633 2.166 1.00 15.39 41 PRO B N 1
ATOM 1025 C CA . PRO B 1 41 ? -2.367 46.752 0.810 1.00 18.10 41 PRO B CA 1
ATOM 1026 C C . PRO B 1 41 ? -1.635 48.078 0.599 1.00 13.66 41 PRO B C 1
ATOM 1027 O O . PRO B 1 41 ? -0.800 48.229 -0.295 1.00 20.15 41 PRO B O 1
ATOM 1031 N N . ASN B 1 42 ? -2.007 49.075 1.371 1.00 12.33 42 ASN B N 1
ATOM 1032 C CA . ASN B 1 42 ? -1.237 50.321 1.253 1.00 11.09 42 ASN B CA 1
ATOM 1033 C C . ASN B 1 42 ? 0.054 50.384 2.069 1.00 14.14 42 ASN B C 1
ATOM 1034 O O . ASN B 1 42 ? 0.692 51.447 2.139 1.00 16.93 42 ASN B O 1
ATOM 1039 N N . TRP B 1 43 ? 0.495 49.285 2.685 1.00 15.60 43 TRP B N 1
ATOM 1040 C CA . TRP B 1 43 ? 1.820 49.251 3.266 1.00 13.54 43 TRP B CA 1
ATOM 1041 C C . TRP B 1 43 ? 2.768 48.584 2.280 1.00 14.17 43 TRP B C 1
ATOM 1042 O O . TRP B 1 43 ? 2.497 47.517 1.787 1.00 14.33 43 TRP B O 1
ATOM 1053 N N . PRO B 1 44 ? 3.873 49.250 1.926 1.00 12.57 44 PRO B N 1
ATOM 1054 C CA . PRO B 1 44 ? 4.705 48.712 0.864 1.00 15.59 44 PRO B CA 1
ATOM 1055 C C . PRO B 1 44 ? 5.435 47.414 1.275 1.00 15.21 44 PRO B C 1
ATOM 1056 O O . PRO B 1 44 ? 5.879 47.266 2.416 1.00 13.16 44 PRO B O 1
ATOM 1060 N N . ILE B 1 45 ? 5.552 46.514 0.305 1.00 16.39 45 ILE B N 1
ATOM 1061 C CA . ILE B 1 45 ? 6.357 45.282 0.421 1.00 13.82 45 ILE B CA 1
ATOM 1062 C C . ILE B 1 45 ? 7.197 45.144 -0.830 1.00 20.89 45 ILE B C 1
ATOM 1063 O O . ILE B 1 45 ? 6.817 45.662 -1.914 1.00 23.98 45 ILE B O 1
ATOM 1068 N N . THR B 1 46 ? 8.308 44.422 -0.700 1.00 15.30 46 THR B N 1
ATOM 1069 C CA . THR B 1 46 ? 9.178 44.213 -1.823 1.00 19.95 46 THR B CA 1
ATOM 1070 C C . THR B 1 46 ? 9.499 42.756 -1.882 1.00 26.18 46 THR B C 1
ATOM 1071 O O . THR B 1 46 ? 9.622 42.118 -0.851 1.00 25.82 46 THR B O 1
ATOM 1078 N N . ASP B 1 47 ? 9.584 42.242 -3.105 1.00 20.41 47 ASP B N 1
ATOM 1079 C CA . ASP B 1 47 ? 10.019 40.851 -3.336 1.00 26.86 47 ASP B CA 1
ATOM 1080 C C . ASP B 1 47 ? 11.297 40.659 -2.627 1.00 29.87 47 ASP B C 1
ATOM 1081 O O . ASP B 1 47 ? 12.182 41.491 -2.716 1.00 32.13 47 ASP B O 1
ATOM 1086 N N . THR B 1 48 ? 11.456 39.505 -1.980 1.00 29.60 48 THR B N 1
ATOM 1087 C CA . THR B 1 48 ? 12.692 39.247 -1.287 1.00 36.51 48 THR B CA 1
ATOM 1088 C C . THR B 1 48 ? 13.431 38.071 -1.915 1.00 39.34 48 THR B C 1
ATOM 1089 O O . THR B 1 48 ? 12.813 37.100 -2.389 1.00 36.10 48 THR B O 1
ATOM 1093 N N . LEU B 1 49 ? 14.754 38.172 -1.915 1.00 42.12 49 LEU B N 1
ATOM 1094 C CA . LEU B 1 49 ? 15.575 37.070 -2.369 1.00 40.10 49 LEU B CA 1
ATOM 1095 C C . LEU B 1 49 ? 16.048 36.283 -1.159 1.00 39.59 49 LEU B C 1
ATOM 1096 O O . LEU B 1 49 ? 16.748 35.306 -1.302 1.00 33.82 49 LEU B O 1
ATOM 1101 N N . THR B 1 50 ? 15.665 36.734 0.025 1.00 47.11 50 THR B N 1
ATOM 1102 C CA . THR B 1 50 ? 16.043 36.061 1.260 1.00 46.09 50 THR B CA 1
ATOM 1103 C C . THR B 1 50 ? 15.530 34.602 1.297 1.00 40.31 50 THR B C 1
ATOM 1104 O O . THR B 1 50 ? 14.427 34.263 0.845 1.00 35.50 50 THR B O 1
ATOM 1108 N N . ASN B 1 51 ? 16.368 33.751 1.854 1.00 34.90 51 ASN B N 1
ATOM 1109 C CA . ASN B 1 51 ? 16.051 32.351 1.984 1.00 36.94 51 ASN B CA 1
ATOM 1110 C C . ASN B 1 51 ? 15.402 32.105 3.323 1.00 34.77 51 ASN B C 1
ATOM 1111 O O . ASN B 1 51 ? 16.092 32.017 4.335 1.00 33.14 51 ASN B O 1
ATOM 1116 N N . LEU B 1 52 ? 14.073 32.001 3.306 1.00 43.31 52 LEU B N 1
ATOM 1117 C CA . LEU B 1 52 ? 13.266 31.819 4.497 1.00 39.57 52 LEU B CA 1
ATOM 1118 C C . LEU B 1 52 ? 13.222 30.325 4.757 1.00 40.36 52 LEU B C 1
ATOM 1119 O O . LEU B 1 52 ? 13.332 29.547 3.809 1.00 34.64 52 LEU B O 1
ATOM 1124 N N . ARG B 1 53 ? 13.075 29.934 6.025 1.00 32.66 53 ARG B N 1
ATOM 1125 C CA . ARG B 1 53 ? 12.982 28.526 6.380 1.00 39.55 53 ARG B CA 1
ATOM 1126 C C . ARG B 1 53 ? 11.614 27.949 5.952 1.00 38.15 53 ARG B C 1
ATOM 1127 O O . ARG B 1 53 ? 10.577 28.456 6.362 1.00 30.53 53 ARG B O 1
ATOM 1135 N N . GLY B 1 54 ? 11.627 26.911 5.107 1.00 35.30 54 GLY B N 1
ATOM 1136 C CA . GLY B 1 54 ? 10.429 26.172 4.722 1.00 34.41 54 GLY B CA 1
ATOM 1137 C C . GLY B 1 54 ? 9.530 26.893 3.713 1.00 37.46 54 GLY B C 1
ATOM 1138 O O . GLY B 1 54 ? 8.421 26.420 3.401 1.00 40.29 54 GLY B O 1
ATOM 1139 N N . ILE B 1 55 ? 10.005 28.036 3.208 1.00 28.39 55 ILE B N 1
ATOM 1140 C CA . ILE B 1 55 ? 9.279 28.831 2.199 1.00 31.35 55 ILE B CA 1
ATOM 1141 C C . ILE B 1 55 ? 10.145 28.938 0.917 1.00 41.48 55 ILE B C 1
ATOM 1142 O O . ILE B 1 55 ? 11.320 29.326 0.981 1.00 36.44 55 ILE B O 1
ATOM 1147 N N . GLY B 1 56 ? 9.584 28.583 -0.238 1.00 35.26 56 GLY B N 1
ATOM 1148 C CA . GLY B 1 56 ? 10.361 28.573 -1.462 1.00 48.45 56 GLY B CA 1
ATOM 1149 C C . GLY B 1 56 ? 10.060 29.853 -2.209 1.00 73.49 56 GLY B C 1
ATOM 1150 O O . GLY B 1 56 ? 9.150 30.575 -1.828 1.00 54.61 56 GLY B O 1
ATOM 1151 N N . GLN B 1 57 ? 10.810 30.151 -3.264 1.00 114.59 57 GLN B N 1
ATOM 1152 C CA . GLN B 1 57 ? 10.499 31.316 -4.085 1.00 102.65 57 GLN B CA 1
ATOM 1153 C C . GLN B 1 57 ? 9.232 31.078 -4.893 1.00 96.97 57 GLN B C 1
ATOM 1154 O O . GLN B 1 57 ? 8.690 32.007 -5.484 1.00 83.08 57 GLN B O 1
ATOM 1160 N N . SER B 1 58 ? 8.769 29.828 -4.911 1.00 108.04 58 SER B N 1
ATOM 1161 C CA . SER B 1 58 ? 7.540 29.459 -5.608 1.00 98.52 58 SER B CA 1
ATOM 1162 C C . SER B 1 58 ? 6.310 30.025 -4.901 1.00 92.80 58 SER B C 1
ATOM 1163 O O . SER B 1 58 ? 5.211 30.021 -5.449 1.00 112.23 58 SER B O 1
ATOM 1166 N N . ASN B 1 59 ? 6.489 30.506 -3.679 1.00 72.12 59 ASN B N 1
ATOM 1167 C CA . ASN B 1 59 ? 5.419 31.223 -3.012 1.00 59.00 59 ASN B CA 1
ATOM 1168 C C . ASN B 1 59 ? 5.542 32.739 -3.251 1.00 57.51 59 ASN B C 1
ATOM 1169 O O . ASN B 1 59 ? 4.613 33.480 -2.977 1.00 51.80 59 ASN B O 1
ATOM 1174 N N . ASN B 1 60 ? 6.686 33.172 -3.777 1.00 70.44 60 ASN B N 1
ATOM 1175 C CA . ASN B 1 60 ? 6.964 34.589 -3.980 1.00 83.85 60 ASN B CA 1
ATOM 1176 C C . ASN B 1 60 ? 6.979 35.374 -2.689 1.00 90.91 60 ASN B C 1
ATOM 1177 O O . ASN B 1 60 ? 6.227 36.341 -2.561 1.00 84.43 60 ASN B O 1
ATOM 1182 N N . PRO B 1 61 ? 7.833 34.976 -1.727 1.00 51.72 61 PRO B N 1
ATOM 1183 C CA . PRO B 1 61 ? 7.827 35.734 -0.471 1.00 36.23 61 PRO B CA 1
ATOM 1184 C C . PRO B 1 61 ? 8.186 37.214 -0.692 1.00 32.33 61 PRO B C 1
ATOM 1185 O O . PRO B 1 61 ? 8.843 37.596 -1.668 1.00 26.70 61 PRO B O 1
ATOM 1189 N N . LYS B 1 62 ? 7.696 38.039 0.209 1.00 22.75 62 LYS B N 1
ATOM 1190 C CA . LYS B 1 62 ? 7.911 39.485 0.142 1.00 16.73 62 LYS B CA 1
ATOM 1191 C C . LYS B 1 62 ? 8.328 39.914 1.508 1.00 20.58 62 LYS B C 1
ATOM 1192 O O . LYS B 1 62 ? 8.149 39.165 2.467 1.00 20.04 62 LYS B O 1
ATOM 1198 N N . GLN B 1 63 ? 8.938 41.069 1.612 1.00 23.26 63 GLN B N 1
ATOM 1199 C CA . GLN B 1 63 ? 9.206 41.576 2.933 1.00 23.41 63 GLN B CA 1
ATOM 1200 C C . GLN B 1 63 ? 8.672 43.006 3.015 1.00 23.43 63 GLN B C 1
ATOM 1201 O O . GLN B 1 63 ? 8.677 43.708 2.038 1.00 16.37 63 GLN B O 1
ATOM 1207 N N . SER B 1 64 ? 8.223 43.401 4.176 1.00 15.06 64 SER B N 1
ATOM 1208 C CA . SER B 1 64 ? 7.867 44.801 4.407 1.00 14.60 64 SER B CA 1
ATOM 1209 C C . SER B 1 64 ? 9.017 45.692 3.906 1.00 16.79 64 SER B C 1
ATOM 1210 O O . SER B 1 64 ? 10.151 45.445 4.219 1.00 16.71 64 SER B O 1
ATOM 1213 N N . SER B 1 65 ? 8.706 46.724 3.129 1.00 14.43 65 SER B N 1
ATOM 1214 C CA . SER B 1 65 ? 9.762 47.610 2.572 1.00 15.44 65 SER B CA 1
ATOM 1215 C C . SER B 1 65 ? 10.382 48.500 3.660 1.00 19.25 65 SER B C 1
ATOM 1216 O O . SER B 1 65 ? 11.514 48.915 3.513 1.00 21.27 65 SER B O 1
ATOM 1219 N N . LYS B 1 66 ? 9.617 48.769 4.721 1.00 18.24 66 LYS B N 1
ATOM 1220 C CA . LYS B 1 66 ? 10.039 49.583 5.870 1.00 20.81 66 LYS B CA 1
ATOM 1221 C C . LYS B 1 66 ? 10.034 48.782 7.152 1.00 13.85 66 LYS B C 1
ATOM 1222 O O . LYS B 1 66 ? 9.214 47.874 7.308 1.00 14.21 66 LYS B O 1
ATOM 1228 N N . TYR B 1 67 ? 10.819 49.219 8.147 1.00 15.40 67 TYR B N 1
ATOM 1229 C CA . TYR B 1 67 ? 10.533 48.744 9.491 1.00 12.90 67 TYR B CA 1
ATOM 1230 C C . TYR B 1 67 ? 9.202 49.278 9.962 1.00 14.89 67 TYR B C 1
ATOM 1231 O O . TYR B 1 67 ? 8.855 50.451 9.686 1.00 19.99 67 TYR B O 1
ATOM 1240 N N . LEU B 1 68 ? 8.471 48.428 10.676 1.00 14.43 68 LEU B N 1
ATOM 1241 C CA . LEU B 1 68 ? 7.201 48.797 11.303 1.00 11.89 68 LEU B CA 1
ATOM 1242 C C . LEU B 1 68 ? 7.499 48.981 12.770 1.00 10.76 68 LEU B C 1
ATOM 1243 O O . LEU B 1 68 ? 8.329 48.297 13.314 1.00 12.54 68 LEU B O 1
ATOM 1248 N N . THR B 1 69 ? 6.820 49.946 13.389 1.00 12.48 69 THR B N 1
ATOM 1249 C CA . THR B 1 69 ? 6.854 50.040 14.865 1.00 10.21 69 THR B CA 1
ATOM 1250 C C . THR B 1 69 ? 6.020 48.948 15.485 1.00 14.18 69 THR B C 1
ATOM 1251 O O . THR B 1 69 ? 4.890 48.790 15.014 1.00 17.16 69 THR B O 1
ATOM 1255 N N . TRP B 1 70 ? 6.497 48.183 16.493 1.00 12.36 70 TRP B N 1
ATOM 1256 C CA . TRP B 1 70 ? 5.546 47.292 17.219 1.00 14.84 70 TRP B CA 1
ATOM 1257 C C . TRP B 1 70 ? 5.279 47.925 18.581 1.00 15.76 70 TRP B C 1
ATOM 1258 O O . TRP B 1 70 ? 6.168 48.596 19.121 1.00 14.20 70 TRP B O 1
ATOM 1269 N N . ARG B 1 71 ? 4.051 47.793 19.106 1.00 10.76 71 ARG B N 1
ATOM 1270 C CA . ARG B 1 71 ? 3.791 48.108 20.486 1.00 10.04 71 ARG B CA 1
ATOM 1271 C C . ARG B 1 71 ? 3.031 46.972 21.147 1.00 12.28 71 ARG B C 1
ATOM 1272 O O . ARG B 1 71 ? 2.211 46.322 20.501 1.00 12.86 71 ARG B O 1
ATOM 1280 N N . ASP B 1 72 ? 3.251 46.785 22.436 1.00 14.31 72 ASP B N 1
ATOM 1281 C CA . ASP B 1 72 ? 2.372 45.893 23.167 1.00 20.23 72 ASP B CA 1
ATOM 1282 C C . ASP B 1 72 ? 1.431 46.705 24.031 1.00 17.66 72 ASP B C 1
ATOM 1283 O O . ASP B 1 72 ? 1.440 47.960 23.998 1.00 15.27 72 ASP B O 1
ATOM 1288 N N . LYS B 1 73 ? 0.566 46.000 24.766 1.00 16.11 73 LYS B N 1
ATOM 1289 C CA . LYS B 1 73 ? -0.461 46.708 25.488 1.00 15.16 73 LYS B CA 1
ATOM 1290 C C . LYS B 1 73 ? 0.082 47.550 26.643 1.00 20.38 73 LYS B C 1
ATOM 1291 O O . LYS B 1 73 ? -0.641 48.327 27.198 1.00 18.13 73 LYS B O 1
ATOM 1297 N N . GLU B 1 74 ? 1.342 47.391 27.027 1.00 18.04 74 GLU B N 1
ATOM 1298 C CA . GLU B 1 74 ? 1.938 48.254 28.089 1.00 14.25 74 GLU B CA 1
ATOM 1299 C C . GLU B 1 74 ? 2.709 49.412 27.447 1.00 14.10 74 GLU B C 1
ATOM 1300 O O . GLU B 1 74 ? 3.439 50.150 28.117 1.00 16.39 74 GLU B O 1
ATOM 1306 N N . ASN B 1 75 ? 2.595 49.507 26.120 1.00 14.01 75 ASN B N 1
ATOM 1307 C CA . ASN B 1 75 ? 3.306 50.520 25.324 1.00 14.79 75 ASN B CA 1
ATOM 1308 C C . ASN B 1 75 ? 4.788 50.321 25.330 1.00 14.81 75 ASN B C 1
ATOM 1309 O O . ASN B 1 75 ? 5.548 51.288 25.127 1.00 17.50 75 ASN B O 1
ATOM 1314 N N . ASN B 1 76 ? 5.261 49.082 25.520 1.00 12.05 76 ASN B N 1
ATOM 1315 C CA . ASN B 1 76 ? 6.662 48.788 25.204 1.00 11.63 76 ASN B CA 1
ATOM 1316 C C . ASN B 1 76 ? 6.679 48.800 23.682 1.00 13.57 76 ASN B C 1
ATOM 1317 O O . ASN B 1 76 ? 5.642 48.507 23.073 1.00 13.46 76 ASN B O 1
ATOM 1322 N N . SER B 1 77 ? 7.835 49.072 23.094 1.00 12.27 77 SER B N 1
ATOM 1323 C CA . SER B 1 77 ? 7.880 49.261 21.644 1.00 9.26 77 SER B CA 1
ATOM 1324 C C . SER B 1 77 ? 9.239 48.956 21.054 1.00 10.07 77 SER B C 1
ATOM 1325 O O . SER B 1 77 ? 10.227 48.858 21.738 1.00 15.02 77 SER B O 1
ATOM 1328 N N . GLY B 1 78 ? 9.231 48.718 19.764 1.00 10.97 78 GLY B N 1
ATOM 1329 C CA . GLY B 1 78 ? 10.479 48.565 19.040 1.00 10.37 78 GLY B CA 1
ATOM 1330 C C . GLY B 1 78 ? 10.165 48.505 17.577 1.00 11.68 78 GLY B C 1
ATOM 1331 O O . GLY B 1 78 ? 9.141 49.062 17.204 1.00 12.51 78 GLY B O 1
ATOM 1332 N N . LEU B 1 79 ? 10.984 47.813 16.757 1.00 12.35 79 LEU B N 1
ATOM 1333 C CA . LEU B 1 79 ? 10.851 47.890 15.287 1.00 11.96 79 LEU B CA 1
ATOM 1334 C C . LEU B 1 79 ? 11.048 46.507 14.756 1.00 10.82 79 LEU B C 1
ATOM 1335 O O . LEU B 1 79 ? 11.990 45.793 15.194 1.00 15.20 79 LEU B O 1
ATOM 1340 N N . ILE B 1 80 ? 10.195 46.079 13.833 1.00 14.10 80 ILE B N 1
ATOM 1341 C CA . ILE B 1 80 ? 10.457 44.812 13.136 1.00 15.06 80 ILE B CA 1
ATOM 1342 C C . ILE B 1 80 ? 10.189 45.014 11.639 1.00 17.80 80 ILE B C 1
ATOM 1343 O O . ILE B 1 80 ? 9.410 45.924 11.217 1.00 16.98 80 ILE B O 1
ATOM 1348 N N . LYS B 1 81 ? 10.812 44.170 10.811 1.00 17.76 81 LYS B N 1
ATOM 1349 C CA . LYS B 1 81 ? 10.551 44.213 9.370 1.00 14.10 81 LYS B CA 1
ATOM 1350 C C . LYS B 1 81 ? 10.088 42.843 8.891 1.00 16.88 81 LYS B C 1
ATOM 1351 O O . LYS B 1 81 ? 10.926 42.010 8.514 1.00 19.63 81 LYS B O 1
ATOM 1357 N N . PRO B 1 82 ? 8.785 42.574 9.016 1.00 14.24 82 PRO B N 1
ATOM 1358 C CA . PRO B 1 82 ? 8.277 41.205 8.833 1.00 17.61 82 PRO B CA 1
ATOM 1359 C C . PRO B 1 82 ? 8.267 40.786 7.360 1.00 19.73 82 PRO B C 1
ATOM 1360 O O . PRO B 1 82 ? 8.253 41.639 6.492 1.00 17.07 82 PRO B O 1
ATOM 1364 N N . PHE B 1 83 ? 8.205 39.469 7.128 1.00 17.13 83 PHE B N 1
ATOM 1365 C CA . PHE B 1 83 ? 7.969 38.922 5.772 1.00 17.32 83 PHE B CA 1
ATOM 1366 C C . PHE B 1 83 ? 6.485 38.753 5.653 1.00 16.14 83 PHE B C 1
ATOM 1367 O O . PHE B 1 83 ? 5.812 38.717 6.663 1.00 15.63 83 PHE B O 1
ATOM 1375 N N . VAL B 1 84 ? 5.994 38.680 4.440 1.00 16.59 84 VAL B N 1
ATOM 1376 C CA . VAL B 1 84 ? 4.578 38.653 4.202 1.00 21.10 84 VAL B CA 1
ATOM 1377 C C . VAL B 1 84 ? 4.335 37.591 3.176 1.00 30.20 84 VAL B C 1
ATOM 1378 O O . VAL B 1 84 ? 4.966 37.602 2.107 1.00 26.19 84 VAL B O 1
ATOM 1382 N N . ILE B 1 85 ? 3.477 36.633 3.492 1.00 26.51 85 ILE B N 1
ATOM 1383 C CA . ILE B 1 85 ? 3.330 35.471 2.580 1.00 34.52 85 ILE B CA 1
ATOM 1384 C C . ILE B 1 85 ? 1.878 35.077 2.359 1.00 30.43 85 ILE B C 1
ATOM 1385 O O . ILE B 1 85 ? 1.076 35.123 3.281 1.00 28.00 85 ILE B O 1
ATOM 1390 N N . PRO B 1 86 ? 1.520 34.724 1.104 1.00 34.71 86 PRO B N 1
ATOM 1391 C CA . PRO B 1 86 ? 0.203 34.143 0.803 1.00 35.94 86 PRO B CA 1
ATOM 1392 C C . PRO B 1 86 ? -0.013 32.767 1.431 1.00 33.39 86 PRO B C 1
ATOM 1393 O O . PRO B 1 86 ? 0.946 32.086 1.753 1.00 30.73 86 PRO B O 1
ATOM 1397 N N . ASN B 1 87 ? -1.265 32.395 1.652 1.00 31.32 87 ASN B N 1
ATOM 1398 C CA . ASN B 1 87 ? -1.620 31.015 1.957 1.00 38.37 87 ASN B CA 1
ATOM 1399 C C . ASN B 1 87 ? -1.118 30.600 3.321 1.00 33.39 87 ASN B C 1
ATOM 1400 O O . ASN B 1 87 ? -1.095 29.419 3.653 1.00 33.54 87 ASN B O 1
ATOM 1405 N N . LEU B 1 88 ? -0.664 31.585 4.090 1.00 36.23 88 LEU B N 1
ATOM 1406 C CA . LEU B 1 88 ? -0.308 31.365 5.469 1.00 28.46 88 LEU B CA 1
ATOM 1407 C C . LEU B 1 88 ? -1.579 31.451 6.313 1.00 36.06 88 LEU B C 1
ATOM 1408 O O . LEU B 1 88 ? -2.288 32.486 6.337 1.00 33.10 88 LEU B O 1
ATOM 1413 N N . PRO B 1 89 ? -1.872 30.370 7.043 1.00 31.53 89 PRO B N 1
ATOM 1414 C CA . PRO B 1 89 ? -3.077 30.330 7.861 1.00 34.05 89 PRO B CA 1
ATOM 1415 C C . PRO B 1 89 ? -3.057 31.185 9.131 1.00 33.74 89 PRO B C 1
ATOM 1416 O O . PRO B 1 89 ? -4.134 31.543 9.584 1.00 43.75 89 PRO B O 1
ATOM 1420 N N . VAL B 1 90 ? -1.900 31.533 9.720 1.00 31.58 90 VAL B N 1
ATOM 1421 C CA . VAL B 1 90 ? -1.911 32.402 10.894 1.00 30.37 90 VAL B CA 1
ATOM 1422 C C . VAL B 1 90 ? -0.674 33.281 10.868 1.00 21.20 90 VAL B C 1
ATOM 1423 O O . VAL B 1 90 ? 0.309 32.932 10.200 1.00 21.30 90 VAL B O 1
ATOM 1427 N N . ASN B 1 91 ? -0.711 34.410 11.579 1.00 23.47 91 ASN B N 1
ATOM 1428 C CA . ASN B 1 91 ? 0.520 35.233 11.722 1.00 25.27 91 ASN B CA 1
ATOM 1429 C C . ASN B 1 91 ? 1.468 34.551 12.685 1.00 17.01 91 ASN B C 1
ATOM 1430 O O . ASN B 1 91 ? 0.998 33.903 13.570 1.00 17.87 91 ASN B O 1
ATOM 1435 N N . LEU B 1 92 ? 2.768 34.674 12.480 1.00 16.31 92 LEU B N 1
ATOM 1436 C CA . LEU B 1 92 ? 3.775 33.914 13.256 1.00 17.88 92 LEU B CA 1
ATOM 1437 C C . LEU B 1 92 ? 4.846 34.905 13.748 1.00 13.93 92 LEU B C 1
ATOM 1438 O O . LEU B 1 92 ? 5.613 35.436 12.962 1.00 15.63 92 LEU B O 1
ATOM 1443 N N . TRP B 1 93 ? 4.865 35.133 15.041 1.00 14.78 93 TRP B N 1
ATOM 1444 C CA . TRP B 1 93 ? 5.873 36.015 15.632 1.00 18.42 93 TRP B CA 1
ATOM 1445 C C . TRP B 1 93 ? 7.204 35.292 15.830 1.00 18.09 93 TRP B C 1
ATOM 1446 O O . TRP B 1 93 ? 7.225 34.285 16.503 1.00 18.85 93 TRP B O 1
ATOM 1457 N N . GLY B 1 94 ? 8.300 35.807 15.280 1.00 15.21 94 GLY B N 1
ATOM 1458 C CA . GLY B 1 94 ? 9.584 35.161 15.408 1.00 16.10 94 GLY B CA 1
ATOM 1459 C C . GLY B 1 94 ? 10.479 35.857 16.414 1.00 17.59 94 GLY B C 1
ATOM 1460 O O . GLY B 1 94 ? 10.049 36.779 17.089 1.00 14.43 94 GLY B O 1
ATOM 1461 N N . ARG B 1 95 ? 11.736 35.421 16.505 1.00 18.99 95 ARG B N 1
ATOM 1462 C CA . ARG B 1 95 ? 12.637 35.949 17.533 1.00 19.73 95 ARG B CA 1
ATOM 1463 C C . ARG B 1 95 ? 13.056 37.368 17.282 1.00 18.58 95 ARG B C 1
ATOM 1464 O O . ARG B 1 95 ? 13.364 38.117 18.227 1.00 19.40 95 ARG B O 1
ATOM 1472 N N . ASP B 1 96 ? 13.011 37.809 16.021 1.00 20.82 96 ASP B N 1
ATOM 1473 C CA . ASP B 1 96 ? 13.275 39.222 15.710 1.00 24.82 96 ASP B CA 1
ATOM 1474 C C . ASP B 1 96 ? 12.400 40.089 16.601 1.00 19.66 96 ASP B C 1
ATOM 1475 O O . ASP B 1 96 ? 12.935 41.010 17.247 1.00 19.64 96 ASP B O 1
ATOM 1480 N N . LEU B 1 97 ? 11.117 39.746 16.708 1.00 17.91 97 LEU B N 1
ATOM 1481 C CA . LEU B 1 97 ? 10.184 40.462 17.600 1.00 20.61 97 LEU B CA 1
ATOM 1482 C C . LEU B 1 97 ? 10.326 40.038 19.054 1.00 22.98 97 LEU B C 1
ATOM 1483 O O . LEU B 1 97 ? 10.458 40.884 19.947 1.00 18.03 97 LEU B O 1
ATOM 1488 N N . LEU B 1 98 ? 10.308 38.720 19.314 1.00 19.31 98 LEU B N 1
ATOM 1489 C CA . LEU B 1 98 ? 10.144 38.239 20.690 1.00 17.59 98 LEU B CA 1
ATOM 1490 C C . LEU B 1 98 ? 11.340 38.618 21.520 1.00 21.15 98 LEU B C 1
ATOM 1491 O O . LEU B 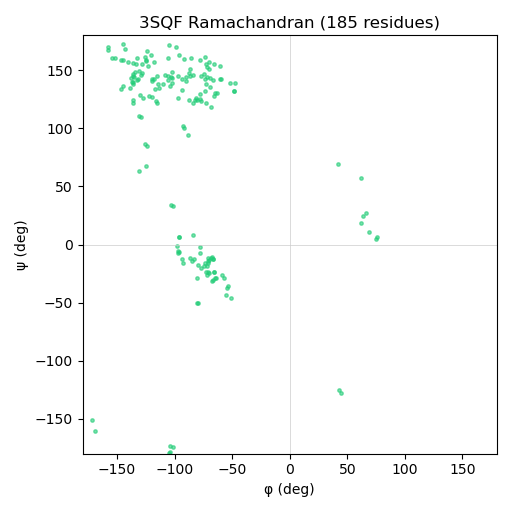1 98 ? 11.225 38.788 22.738 1.00 21.34 98 LEU B O 1
ATOM 1496 N N . SER B 1 99 ? 12.498 38.710 20.886 1.00 19.49 99 SER B N 1
ATOM 1497 C CA . SER B 1 99 ? 13.722 39.022 21.625 1.00 25.44 99 SER B CA 1
ATOM 1498 C C . SER B 1 99 ? 13.683 40.474 22.086 1.00 28.83 99 SER B C 1
ATOM 1499 O O . SER B 1 99 ? 14.453 40.884 22.925 1.00 25.81 99 SER B O 1
ATOM 1502 N N . GLN B 1 100 ? 12.796 41.264 21.514 1.00 18.99 100 GLN B N 1
ATOM 1503 C CA . GLN B 1 100 ? 12.624 42.654 21.947 1.00 21.42 100 GLN B CA 1
ATOM 1504 C C . GLN B 1 100 ? 11.644 42.822 23.115 1.00 18.78 100 GLN B C 1
ATOM 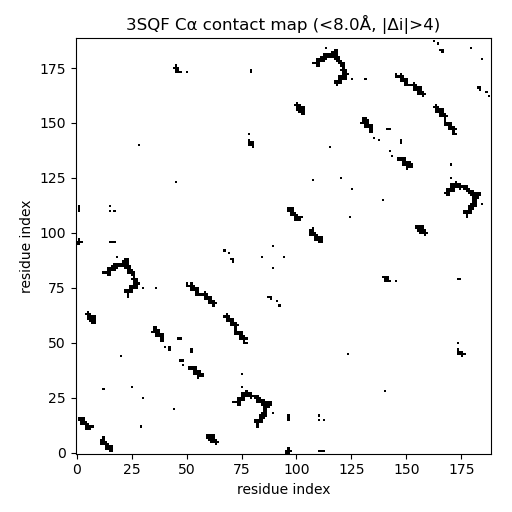1505 O O . GLN B 1 100 ? 11.538 43.937 23.673 1.00 21.43 100 GLN B O 1
ATOM 1511 N N . MET B 1 101 ? 10.900 41.763 23.444 1.00 18.38 101 MET B N 1
ATOM 1512 C CA . MET B 1 101 ? 9.818 41.813 24.447 1.00 23.00 101 MET B CA 1
ATOM 1513 C C . MET B 1 101 ? 10.168 41.165 25.792 1.00 36.14 101 MET B C 1
ATOM 1514 O O . MET B 1 101 ? 11.206 40.534 25.928 1.00 31.96 101 MET B O 1
ATOM 1519 N N . LYS B 1 102 ? 9.320 41.320 26.797 1.00 66.89 102 LYS B N 1
ATOM 1520 C CA . LYS B 1 102 ? 9.662 40.814 28.125 1.00 74.68 102 LYS B CA 1
ATOM 1521 C C . LYS B 1 102 ? 8.509 40.107 28.834 1.00 79.68 102 LYS B C 1
ATOM 1522 O O . LYS B 1 102 ? 8.349 38.891 28.715 1.00 82.26 102 LYS B O 1
#

B-factor: mean 28.94, std 17.92, range [9.26, 114.59]

InterPro domains:
  IPR000467 G-patch domain [PF01585] (875-910)
  IPR000467 G-patch domain [PS50174] (867-911)
  IPR000467 G-patch domain [SM00443] (865-911)
  IPR001878 Zinc finger, CCHC-type [PS50158] (549-562)
  IPR001878 Zinc finger, CCHC-type [SM00343] (548-564)
  IPR001878 Zinc finger, CCHC-type [SM00343] (577-593)
  IPR001969 Aspartic peptidase, active site [PS00141] (782-793)
  IPR001995 Peptidase A2A, retrovirus, catalytic [PS50175] (780-856)
  IPR003322 Beta-retroviral matrix protein [PF02337] (8-91)
  IPR008916 Retrovirus capsid, C-terminal [G3DSA:1.10.1200.30] (438-533)
  IPR008919 Retrovirus capsid, N-terminal [G3DSA:1.10.375.10] (300-437)
  IPR008919 Retrovirus capsid, N-terminal [SSF47943] (272-438)
  IPR010999 Retroviral matrix protein [SSF47836] (1-93)
  IPR018061 Retropepsins [PF00077] (767-863)
  IPR021109 Aspartic peptidase domain superfamily [G3DSA:2.40.70.10] (760-873)
  IPR021109 Aspartic peptidase domain superfamily [SSF50630] (762-896)
  IPR029054 dUTPase-like [PF00692] (636-756)
  IPR033704 dUTPase, trimeric [cd07557] (646-733)
  IPR034170 Retropepsin-like catalytic domain [cd05482] (771-858)
  IPR036157 dUTPase-like superfamily [G3DSA:2.70.40.10] (632-736)

Solvent-accessible surface area: 10045 Å² total; per-residue (Å²): 154,24,39,24,52,0,78,0,53,109,112,111,10,73,3,12,26,6,74,70,24,86,38,0,5,0,23,71,104,50,12,19,134,139,39,76,55,77,101,13,152,64,132,16,165,23,17,33,98,108,6,69,2,40,38,2,36,135,135,7,50,0,90,24,166,124,111,40,64,18,102,3,55,0,9,0,0,25,31,3,13,28,2,0,0,0,109,42,0,11,92,76,19,170,146,154,38,58,39,57,0,80,0,50,126,74,100,5,71,4,12,23,7,76,69,24,86,38,0,9,0,22,72,104,32,12,18,135,118,32,78,51,70,102,11,162,65,140,20,169,24,15,32,86,107,14,97,2,59,37,1,41,141,131,6,50,1,89,22,175,125,109,76,64,20,101,2,59,0,8,0,0,32,33,2,13,25,2,0,0,0,109,40,0,31,90,71,42,246

CATH classification: 2.40.70.10

Nearest PDB structures (foldseek):
  3sqf-assembly2_B  TM=1.009E+00  e=2.547E-19  Mason-Pfizer monkey virus
  7bgt-assembly2_C  TM=9.752E-01  e=3.096E-16  Mason-Pfizer monkey virus
  7bgu-assembly2_C  TM=9.563E-01  e=1.021E-15  Mason-Pfizer monkey virus
  6s1w-assembly1_B  TM=9.330E-01  e=1.436E-15  Mason-Pfizer monkey virus
  7bgu-assembly2_D  TM=9.350E-01  e=2.535E-15  Mason-Pfizer monkey virus

GO terms:
  GO:0004170 dUTP diphosphatase activity (F, EXP)

Organism: Mason-Pfizer monkey virus (NCBI:txid11855)